Protein AF-A0A1B6BH85-F1 (afdb_monomer_lite)

pLDDT: mean 81.75, std 15.81, range [37.62, 98.0]

Secondary structure (DSSP, 8-state):
-----HHHHHHHHHHHHHHHHHHHHHHHHHGGG----HHHHHHHHHHHHT-SEEEHHHHHHHHTTT--S-HHHHHHHHHT-TTEEEEEETTEEEEEE-TTHHHHHHHSTT-HHHHHHHHHHHHHHHTTTEEEHHHHHHHHHHTT---HHHHHHHHHH-TTEEEEEETTEEEEEE-S-TT-SS-B----HHHHHHHHHHTTT-TTTEEEES-SB-SSTT--B-HHHHHHHHHHHHHHHTS-TT-EEEEEESEESSHHHHHHHHHHHT---EEETTEEE--SHHHHHHHT--HHHHHHHHHHHHHTSSS-HHHHHHHHHSEEEEEETTEEEEEEEEE--SSPPEETTTEEEEEETTEEEEEEEPPP-

Radius of gyration: 24.49 Å; chains: 1; bounding box: 63×52×80 Å

Sequence (365 aa):
MKQLNPTSSRHEFRESRLKEWKSKYTENIINSRRRRNFDDLLLSTYTYYNQETLSTDDIWNYIKVNFDSPKYYLKIYLEKRAYLYHEAIDDTDYWTKKANYLEIIESSRGNKINNINKLAVSYLNDNGGSMVLKDLINVLVNQHKYHEKTCYQTLSNNKQVKKFPKDNVMLISILENKFTNVSLINVSEQEFEEFLMKSKAEESKYDFKQGFLNLSDDRSFNAKSFEKIMKNICAMANHGFGHTGRLFIGICDTENDTLRVEQLDKIDIIRLNGVGVAGLEREAVHLGYDLEKYQNFILSKIENSKLPLKLKNHLKSNVGFIHYKNKYIMMIEVNCTDGPSLYNETELYIRKGPNVDLYLKLTQV

Structure (mmCIF, N/CA/C/O backbone):
data_AF-A0A1B6BH85-F1
#
_entry.id   AF-A0A1B6BH85-F1
#
loop_
_atom_site.group_PDB
_atom_site.id
_atom_site.type_symbol
_atom_site.label_atom_id
_atom_site.label_alt_id
_atom_site.label_comp_id
_atom_site.label_asym_id
_atom_site.label_entity_id
_atom_site.label_seq_id
_atom_site.pdbx_PDB_ins_code
_atom_site.Cartn_x
_atom_site.Cartn_y
_atom_site.Cartn_z
_atom_site.occupancy
_atom_site.B_iso_or_equiv
_atom_site.auth_seq_id
_atom_site.auth_comp_id
_atom_site.auth_asym_id
_atom_site.auth_atom_id
_atom_site.pdbx_PDB_model_num
ATOM 1 N N . MET A 1 1 ? 40.231 -1.533 50.981 1.00 38.09 1 MET A N 1
ATOM 2 C CA . MET A 1 1 ? 39.278 -2.257 50.110 1.00 38.09 1 MET A CA 1
ATOM 3 C C . MET A 1 1 ? 38.329 -1.243 49.486 1.00 38.09 1 MET A C 1
ATOM 5 O O . MET A 1 1 ? 37.529 -0.667 50.209 1.00 38.09 1 MET A O 1
ATOM 9 N N . LYS A 1 2 ? 38.470 -0.937 48.188 1.00 40.44 2 LYS A N 1
ATOM 10 C CA . LYS A 1 2 ? 37.534 -0.051 47.474 1.00 40.44 2 LYS A CA 1
ATOM 11 C C . LYS A 1 2 ? 36.268 -0.850 47.147 1.00 40.44 2 LYS A C 1
ATOM 13 O O . LYS A 1 2 ? 36.365 -1.870 46.472 1.00 40.44 2 LYS A O 1
ATOM 18 N N . GLN A 1 3 ? 35.114 -0.410 47.647 1.00 37.81 3 GLN A N 1
ATOM 19 C CA . GLN A 1 3 ? 33.814 -0.966 47.272 1.00 37.81 3 GLN A CA 1
ATOM 20 C C . GLN A 1 3 ? 33.555 -0.672 45.787 1.00 37.81 3 GLN A C 1
ATOM 22 O O . GLN A 1 3 ? 33.505 0.485 45.373 1.00 37.81 3 GLN A O 1
ATOM 27 N N . LEU A 1 4 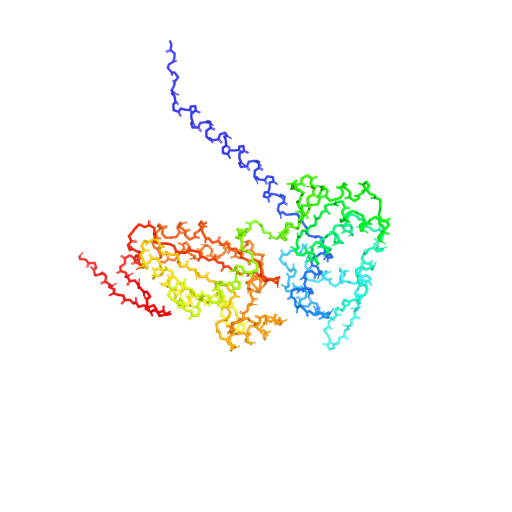? 33.433 -1.726 44.982 1.00 38.62 4 LEU A N 1
ATOM 28 C CA . LEU A 1 4 ? 32.978 -1.643 43.597 1.00 38.62 4 LEU A CA 1
ATOM 29 C C . LEU A 1 4 ? 31.449 -1.522 43.600 1.00 38.62 4 LEU A C 1
ATOM 31 O O . LEU A 1 4 ? 30.752 -2.451 44.002 1.00 38.62 4 LEU A O 1
ATOM 35 N N . ASN A 1 5 ? 30.939 -0.369 43.163 1.00 40.69 5 ASN A N 1
ATOM 36 C CA . ASN A 1 5 ? 29.507 -0.115 43.006 1.00 40.69 5 ASN A CA 1
ATOM 37 C C . ASN A 1 5 ? 28.905 -1.044 41.923 1.00 40.69 5 ASN A C 1
ATOM 39 O O . ASN A 1 5 ? 29.299 -0.935 40.758 1.00 40.69 5 ASN A O 1
ATOM 43 N N . PRO A 1 6 ? 27.912 -1.903 42.241 1.00 46.72 6 PRO A N 1
ATOM 44 C CA . PRO A 1 6 ? 27.319 -2.851 41.284 1.00 46.72 6 PRO A CA 1
ATOM 45 C C . PRO A 1 6 ? 26.454 -2.192 40.195 1.00 46.72 6 PRO A C 1
ATOM 47 O O . PRO A 1 6 ? 26.033 -2.844 39.240 1.00 46.72 6 PRO A O 1
ATOM 50 N N . THR A 1 7 ? 26.140 -0.905 40.346 1.00 46.06 7 THR A N 1
ATOM 51 C CA . THR A 1 7 ? 25.258 -0.143 39.452 1.00 46.06 7 THR A CA 1
ATOM 52 C C . THR A 1 7 ? 25.983 0.417 38.228 1.00 46.06 7 THR A C 1
ATOM 54 O O . THR A 1 7 ? 25.373 0.497 37.162 1.00 46.06 7 THR A O 1
ATOM 57 N N . SER A 1 8 ? 27.283 0.722 38.338 1.00 46.66 8 SER A N 1
ATOM 58 C CA . SER A 1 8 ? 28.083 1.258 37.222 1.00 46.66 8 SER A CA 1
ATOM 59 C C . SER A 1 8 ? 28.280 0.216 36.118 1.00 46.66 8 SER A C 1
ATOM 61 O O . SER A 1 8 ? 28.088 0.512 34.941 1.00 46.66 8 SER A O 1
ATOM 63 N N . SER A 1 9 ? 28.541 -1.043 36.495 1.00 53.97 9 SER A N 1
ATOM 64 C CA . SER A 1 9 ? 28.825 -2.110 35.529 1.00 53.97 9 SER A CA 1
ATOM 65 C C . SER A 1 9 ? 27.601 -2.506 34.702 1.00 53.97 9 SER A C 1
ATOM 67 O O . SER A 1 9 ? 27.733 -2.788 33.518 1.00 53.97 9 SER A O 1
ATOM 69 N N . ARG A 1 10 ? 26.386 -2.477 35.271 1.00 49.62 10 ARG A N 1
ATOM 70 C CA . ARG A 1 10 ? 25.146 -2.754 34.518 1.00 49.62 10 ARG A CA 1
ATOM 71 C C . ARG A 1 10 ? 24.797 -1.650 33.524 1.00 49.62 10 ARG A C 1
ATOM 73 O O . ARG A 1 10 ? 24.254 -1.957 32.461 1.00 49.62 10 ARG A O 1
ATOM 80 N N . HIS A 1 11 ? 25.083 -0.393 33.862 1.00 50.91 11 HIS A N 1
ATOM 81 C CA . HIS A 1 11 ? 24.823 0.738 32.975 1.00 50.91 11 HIS A CA 1
ATOM 82 C C . HIS A 1 11 ? 25.830 0.770 31.818 1.00 50.91 11 HIS A C 1
ATOM 84 O O . HIS A 1 11 ? 25.421 0.877 30.663 1.00 50.91 11 HIS A O 1
ATOM 90 N N . GLU A 1 12 ? 27.116 0.543 32.104 1.00 54.69 12 GLU A N 1
ATOM 91 C CA . GLU A 1 12 ? 28.166 0.397 31.086 1.00 54.69 12 GLU A CA 1
ATOM 92 C C . GLU A 1 12 ? 27.937 -0.824 30.184 1.00 54.69 12 GLU A C 1
ATOM 94 O O . GLU A 1 12 ? 28.130 -0.745 28.972 1.00 54.69 12 GLU A O 1
ATOM 99 N N . PHE A 1 13 ? 27.442 -1.939 30.733 1.00 53.16 13 PHE A N 1
ATOM 100 C CA . PHE A 1 13 ? 27.121 -3.137 29.950 1.00 53.16 13 PHE A CA 1
ATOM 101 C C . PHE A 1 13 ? 25.912 -2.931 29.021 1.00 53.16 13 PHE A C 1
ATOM 103 O O . PHE A 1 13 ? 25.896 -3.438 27.898 1.00 53.16 13 PHE A O 1
ATOM 110 N N . ARG A 1 14 ? 24.902 -2.158 29.452 1.00 49.97 14 ARG A N 1
ATOM 111 C CA . ARG A 1 14 ? 23.753 -1.769 28.612 1.00 49.97 14 ARG A CA 1
ATOM 112 C C . ARG A 1 14 ? 24.145 -0.789 27.510 1.00 49.97 14 ARG A C 1
ATOM 114 O O . ARG A 1 14 ? 23.729 -0.996 26.374 1.00 49.97 14 ARG A O 1
ATOM 121 N N . GLU A 1 15 ? 24.942 0.227 27.830 1.00 57.00 15 GLU A N 1
ATOM 122 C CA . GLU A 1 15 ? 25.487 1.196 26.867 1.00 57.00 15 GLU A CA 1
ATOM 123 C C . GLU A 1 15 ? 26.356 0.500 25.813 1.00 57.00 15 GLU A C 1
ATOM 125 O O . GLU A 1 15 ? 26.161 0.701 24.616 1.00 57.00 15 GLU A O 1
ATOM 130 N N . SER A 1 16 ? 27.242 -0.403 26.247 1.00 63.50 16 SER A N 1
ATOM 131 C CA . SER A 1 16 ? 28.074 -1.245 25.379 1.00 63.50 16 SER A CA 1
ATOM 132 C C . SER A 1 16 ? 27.228 -2.080 24.413 1.00 63.50 16 SER A C 1
ATOM 134 O O . SER A 1 16 ? 27.401 -1.969 23.197 1.00 63.50 16 SER A O 1
ATOM 136 N N . ARG A 1 17 ? 26.226 -2.818 24.922 1.00 57.69 17 ARG A N 1
ATOM 137 C CA . ARG A 1 17 ? 25.298 -3.582 24.074 1.00 57.69 17 ARG A CA 1
ATOM 138 C C . ARG A 1 17 ? 24.513 -2.692 23.126 1.00 57.69 17 ARG A C 1
ATOM 140 O O . ARG A 1 17 ? 24.361 -3.073 21.979 1.00 57.69 17 ARG A O 1
ATOM 147 N N . LEU A 1 18 ? 24.019 -1.531 23.560 1.00 53.94 18 LEU A N 1
ATOM 148 C CA . LEU A 1 18 ? 23.294 -0.584 22.702 1.00 53.94 18 LEU A CA 1
ATOM 149 C C . LEU A 1 18 ? 24.178 -0.020 21.591 1.00 53.94 18 LEU A C 1
ATOM 151 O O . LEU A 1 18 ? 23.691 0.192 20.485 1.00 53.94 18 LEU A O 1
ATOM 155 N N . LYS A 1 19 ? 25.462 0.208 21.864 1.00 66.06 19 LYS A N 1
ATOM 156 C CA . LYS A 1 19 ? 26.439 0.698 20.888 1.00 66.06 19 LYS A CA 1
ATOM 157 C C . LYS A 1 19 ? 26.832 -0.393 19.893 1.00 66.06 19 LYS A C 1
ATOM 159 O O . LYS A 1 19 ? 26.899 -0.124 18.698 1.00 66.06 19 LYS A O 1
ATOM 164 N N . GLU A 1 20 ? 26.997 -1.626 20.364 1.00 61.50 20 GLU A N 1
ATOM 165 C CA . GLU A 1 20 ? 27.223 -2.814 19.537 1.00 61.50 20 GLU A CA 1
ATOM 166 C C . GLU A 1 20 ? 25.992 -3.138 18.672 1.00 61.50 20 GLU A C 1
ATOM 168 O O . GLU A 1 20 ? 26.122 -3.387 17.475 1.00 61.50 20 GLU A O 1
ATOM 173 N N . TRP A 1 21 ? 24.784 -3.024 19.236 1.00 58.88 21 TRP A N 1
ATOM 174 C CA . TRP A 1 21 ? 23.517 -3.155 18.513 1.00 58.88 21 TRP A CA 1
ATOM 175 C C . TRP A 1 21 ? 23.380 -2.041 17.476 1.00 58.88 21 TRP A C 1
ATOM 177 O O . TRP A 1 21 ? 23.194 -2.321 16.298 1.00 58.88 21 TRP A O 1
ATOM 187 N N . LYS A 1 22 ? 23.561 -0.775 17.870 1.00 51.19 22 LYS A N 1
ATOM 188 C CA . LYS A 1 22 ? 23.551 0.349 16.931 1.00 51.19 22 LYS A CA 1
ATOM 189 C C . LYS A 1 22 ? 24.568 0.129 15.825 1.00 51.19 22 LYS A C 1
ATOM 191 O O . LYS A 1 22 ? 24.169 0.249 14.687 1.00 51.19 22 LYS A O 1
ATOM 196 N N . SER A 1 23 ? 25.808 -0.267 16.098 1.00 56.12 23 SER A N 1
ATOM 197 C CA . SER A 1 23 ? 26.817 -0.534 15.060 1.00 56.12 23 SER A CA 1
ATOM 198 C C . SER A 1 23 ? 26.388 -1.663 14.106 1.00 56.12 23 SER A C 1
ATOM 200 O O . SER A 1 23 ? 26.318 -1.462 12.893 1.00 56.12 23 SER A O 1
ATOM 202 N N . LYS A 1 24 ? 25.957 -2.808 14.656 1.00 51.34 24 LYS A N 1
ATOM 203 C CA . LYS A 1 24 ? 25.500 -3.988 13.901 1.00 51.34 24 LYS A CA 1
ATOM 204 C C . LYS A 1 24 ? 24.272 -3.711 13.028 1.00 51.34 24 LYS A C 1
ATOM 206 O O . LYS A 1 24 ? 24.140 -4.277 11.946 1.00 51.34 24 LYS A O 1
ATOM 211 N N . TYR A 1 25 ? 23.372 -2.837 13.477 1.00 49.00 25 TYR A N 1
ATOM 212 C CA . TYR A 1 25 ? 22.202 -2.420 12.701 1.00 49.00 25 TYR A CA 1
ATOM 213 C C . TYR A 1 25 ? 22.448 -1.158 11.871 1.00 49.00 25 TYR A C 1
ATOM 215 O O . TYR A 1 25 ? 21.755 -0.963 10.883 1.00 49.00 25 TYR A O 1
ATOM 223 N N . THR A 1 26 ? 23.462 -0.347 12.177 1.00 42.31 26 THR A N 1
ATOM 224 C CA . THR A 1 26 ? 23.877 0.794 11.348 1.00 42.31 26 THR A CA 1
ATOM 225 C C . THR A 1 26 ? 24.471 0.284 10.043 1.00 42.31 26 THR A C 1
ATOM 227 O O . THR A 1 26 ? 24.162 0.840 9.001 1.00 42.31 26 THR A O 1
ATOM 230 N N . GLU A 1 27 ? 25.201 -0.835 10.038 1.00 38.53 27 GLU A N 1
ATOM 231 C CA . GLU A 1 27 ? 25.589 -1.503 8.787 1.00 38.53 27 GLU A CA 1
ATOM 232 C C . GLU A 1 27 ? 24.384 -2.034 7.990 1.00 38.53 27 GLU A C 1
ATOM 234 O O . GLU A 1 27 ? 24.415 -2.006 6.759 1.00 38.53 27 GLU A O 1
ATOM 239 N N . ASN A 1 28 ? 23.295 -2.452 8.647 1.00 41.22 28 ASN A N 1
ATOM 240 C CA . ASN A 1 28 ? 22.043 -2.832 7.975 1.00 41.22 28 ASN A CA 1
ATOM 241 C C . ASN A 1 28 ? 21.263 -1.609 7.448 1.00 41.22 28 ASN A C 1
ATOM 243 O O . ASN A 1 28 ? 20.717 -1.666 6.349 1.00 41.22 28 ASN A O 1
ATOM 247 N N . ILE A 1 29 ? 21.290 -0.485 8.172 1.00 40.25 29 ILE A N 1
ATOM 248 C CA . ILE A 1 29 ? 20.707 0.813 7.785 1.00 40.25 29 ILE A CA 1
ATOM 249 C C . ILE A 1 29 ? 21.539 1.495 6.682 1.00 40.25 29 ILE A C 1
ATOM 251 O O . ILE A 1 29 ? 20.998 2.177 5.823 1.00 40.25 29 ILE A O 1
ATOM 255 N N . ILE A 1 30 ? 22.857 1.295 6.639 1.00 40.47 30 ILE A N 1
ATOM 256 C CA . ILE A 1 30 ? 23.721 1.791 5.556 1.00 40.47 30 ILE A CA 1
ATOM 257 C C . ILE A 1 30 ? 23.593 0.880 4.321 1.00 40.47 30 ILE A C 1
ATOM 259 O O . ILE A 1 30 ? 23.600 1.368 3.191 1.00 40.47 30 ILE A O 1
ATOM 263 N N . ASN A 1 31 ? 23.369 -0.429 4.503 1.00 40.72 31 ASN A N 1
ATOM 264 C CA . ASN A 1 31 ? 23.078 -1.361 3.406 1.00 40.72 31 ASN A CA 1
ATOM 265 C C . ASN A 1 31 ? 21.659 -1.231 2.816 1.00 40.72 31 ASN A C 1
ATOM 267 O O . ASN A 1 31 ? 21.415 -1.826 1.761 1.00 40.72 31 ASN A O 1
ATOM 271 N N . SER A 1 32 ? 20.742 -0.468 3.427 1.00 37.62 32 SER A N 1
ATOM 272 C CA . SER A 1 32 ? 19.429 -0.159 2.833 1.00 37.62 32 SER A CA 1
ATOM 273 C C . SER A 1 32 ? 19.510 0.901 1.725 1.00 37.62 32 SER A C 1
ATOM 275 O O . SER A 1 32 ? 18.602 1.001 0.908 1.00 37.62 32 SER A O 1
ATOM 277 N N . ARG A 1 33 ? 20.654 1.586 1.568 1.00 40.75 33 ARG A N 1
ATOM 278 C CA . ARG A 1 33 ? 20.999 2.366 0.361 1.00 40.75 33 ARG A CA 1
ATOM 279 C C . ARG A 1 33 ? 21.627 1.510 -0.748 1.00 40.75 33 ARG A C 1
ATOM 281 O O . ARG A 1 33 ? 22.492 1.967 -1.495 1.00 40.75 33 ARG A O 1
ATOM 288 N N . ARG A 1 34 ? 21.236 0.238 -0.877 1.00 43.16 34 ARG A N 1
ATOM 289 C CA . ARG A 1 34 ? 21.629 -0.572 -2.040 1.00 43.16 34 ARG A CA 1
ATOM 290 C C . ARG A 1 34 ? 20.758 -0.191 -3.231 1.00 43.16 34 ARG A C 1
ATOM 292 O O . ARG A 1 34 ? 19.661 -0.713 -3.393 1.00 43.16 34 ARG A O 1
ATOM 299 N N . ARG A 1 35 ? 21.299 0.719 -4.046 1.00 50.16 35 ARG A N 1
ATOM 300 C CA . ARG A 1 35 ? 20.843 1.092 -5.393 1.00 50.16 35 ARG A CA 1
ATOM 301 C C . ARG A 1 35 ? 20.203 -0.099 -6.106 1.00 50.16 35 ARG A C 1
ATOM 303 O O . ARG A 1 35 ? 20.876 -1.112 -6.318 1.00 50.16 35 ARG A O 1
ATOM 310 N N . ARG A 1 36 ? 18.921 0.008 -6.473 1.00 52.38 36 ARG A N 1
ATOM 311 C CA . ARG A 1 36 ? 18.320 -0.976 -7.381 1.00 52.38 36 ARG A CA 1
ATOM 312 C C . ARG A 1 36 ? 19.018 -0.899 -8.726 1.00 52.38 36 ARG A C 1
ATOM 314 O O . ARG A 1 36 ? 19.409 0.178 -9.172 1.00 52.38 36 ARG A O 1
ATOM 321 N N . ASN A 1 37 ? 19.162 -2.050 -9.376 1.00 72.81 37 ASN A N 1
ATOM 322 C CA . ASN A 1 37 ? 19.493 -2.059 -10.789 1.00 72.81 37 ASN A CA 1
ATOM 323 C C . ASN A 1 37 ? 18.398 -1.269 -11.525 1.00 72.81 37 ASN A C 1
ATOM 325 O O . ASN A 1 37 ? 17.212 -1.510 -11.304 1.00 72.81 37 ASN A O 1
ATOM 329 N N . PHE A 1 38 ? 18.800 -0.319 -12.368 1.00 79.12 38 PHE A N 1
ATOM 330 C CA . PHE A 1 38 ? 17.874 0.489 -13.153 1.00 79.12 38 PHE A CA 1
ATOM 331 C C . PHE A 1 38 ? 16.911 -0.372 -13.976 1.00 79.12 38 PHE A C 1
ATOM 333 O O . PHE A 1 38 ? 15.743 -0.025 -14.065 1.00 79.12 38 PHE A O 1
ATOM 340 N N . ASP A 1 39 ? 17.363 -1.508 -14.518 1.00 78.94 39 ASP A N 1
ATOM 341 C CA . ASP A 1 39 ? 16.484 -2.402 -15.276 1.00 78.94 39 ASP A CA 1
ATOM 342 C C . ASP A 1 39 ? 15.407 -3.030 -14.384 1.00 78.94 39 ASP A C 1
ATOM 344 O O . ASP A 1 39 ? 14.273 -3.182 -14.811 1.00 78.94 39 ASP A O 1
ATOM 348 N N . ASP A 1 40 ? 15.728 -3.379 -13.136 1.00 73.62 40 ASP A N 1
ATOM 349 C CA . ASP A 1 40 ? 14.734 -3.926 -12.202 1.00 73.62 40 ASP A CA 1
ATOM 350 C C . ASP A 1 40 ? 13.724 -2.847 -11.800 1.00 73.62 40 ASP A C 1
ATOM 352 O O . ASP A 1 40 ? 12.521 -3.099 -11.728 1.00 73.62 40 ASP A O 1
ATOM 356 N N . LEU A 1 41 ? 14.217 -1.627 -11.569 1.00 76.88 41 LEU A N 1
ATOM 357 C CA . LEU A 1 41 ? 13.390 -0.471 -11.245 1.00 76.88 41 LEU A CA 1
ATOM 358 C C . LEU A 1 41 ? 12.455 -0.113 -12.408 1.00 76.88 41 LEU A C 1
ATOM 360 O O . LEU A 1 41 ? 11.277 0.129 -12.174 1.00 76.88 41 LEU A O 1
ATOM 364 N N . LEU A 1 42 ? 12.963 -0.147 -13.640 1.00 86.75 42 LEU A N 1
ATOM 365 C CA . LEU A 1 42 ? 12.189 0.112 -14.845 1.00 86.75 42 LEU A CA 1
ATOM 366 C C . LEU A 1 42 ? 11.163 -0.992 -15.117 1.00 86.75 42 LEU A C 1
ATOM 368 O O . LEU A 1 42 ? 10.011 -0.699 -15.394 1.00 86.75 42 LEU A O 1
ATOM 372 N N . LEU A 1 43 ? 11.522 -2.270 -14.992 1.00 82.25 43 LEU A N 1
ATOM 373 C CA . LEU A 1 43 ? 10.540 -3.346 -15.157 1.00 82.25 43 LEU A CA 1
ATOM 374 C C . LEU A 1 43 ? 9.418 -3.262 -14.114 1.00 82.25 43 LEU A C 1
ATOM 376 O O . LEU A 1 43 ? 8.259 -3.483 -14.453 1.00 82.25 43 LEU A O 1
ATOM 380 N N . SER A 1 44 ? 9.749 -2.861 -12.884 1.00 78.88 44 SER A N 1
ATOM 381 C CA . SER A 1 44 ? 8.751 -2.638 -11.833 1.00 78.88 44 SER A CA 1
ATOM 382 C C . SER A 1 44 ? 7.763 -1.519 -12.188 1.00 78.88 44 SER A C 1
ATOM 384 O O . SER A 1 44 ? 6.611 -1.596 -11.769 1.00 78.88 44 SER A O 1
ATOM 386 N N . THR A 1 45 ? 8.165 -0.511 -12.978 1.00 85.00 45 THR A N 1
ATOM 387 C CA . THR A 1 45 ? 7.245 0.557 -13.413 1.00 85.00 45 THR A CA 1
ATOM 388 C C . THR A 1 45 ? 6.186 0.004 -14.357 1.00 85.00 45 THR A C 1
ATOM 390 O O . THR A 1 45 ? 5.004 0.248 -14.152 1.00 85.00 45 THR A O 1
ATOM 393 N N . TYR A 1 46 ? 6.589 -0.788 -15.356 1.00 83.62 46 TYR A N 1
ATOM 394 C CA . TYR A 1 46 ? 5.656 -1.413 -16.300 1.00 83.62 46 TYR A CA 1
ATOM 395 C C . TYR A 1 46 ? 4.700 -2.377 -15.596 1.00 83.62 46 TYR A C 1
ATOM 397 O O . TYR A 1 46 ? 3.508 -2.366 -15.880 1.00 83.62 46 TYR A O 1
ATOM 405 N N . THR A 1 47 ? 5.196 -3.168 -14.638 1.00 78.19 47 THR A N 1
ATOM 406 C CA . THR A 1 47 ? 4.336 -4.029 -13.814 1.00 78.19 47 THR A CA 1
ATOM 407 C C . THR A 1 47 ? 3.338 -3.215 -12.991 1.00 78.19 47 THR A C 1
ATOM 409 O O . THR A 1 47 ? 2.177 -3.594 -12.907 1.00 78.19 47 THR A O 1
ATOM 412 N N . TYR A 1 48 ? 3.768 -2.098 -12.397 1.00 81.25 48 TYR A N 1
ATOM 413 C CA . TYR A 1 48 ? 2.897 -1.243 -11.589 1.00 81.25 48 TYR A CA 1
ATOM 414 C C . TYR A 1 48 ? 1.750 -0.631 -12.406 1.00 81.25 48 TYR A C 1
ATOM 416 O O . TYR A 1 48 ? 0.600 -0.689 -11.972 1.00 81.25 48 TYR A O 1
ATOM 424 N N . TYR A 1 49 ? 2.064 -0.076 -13.580 1.00 81.44 49 TYR A N 1
ATOM 425 C CA . TYR A 1 49 ? 1.072 0.529 -14.472 1.00 81.44 49 TYR A CA 1
ATOM 426 C C . TYR A 1 49 ? 0.268 -0.499 -15.275 1.00 81.44 49 TYR A C 1
ATOM 428 O O . TYR A 1 49 ? -0.749 -0.137 -15.853 1.00 81.44 49 TYR A O 1
ATOM 436 N N . ASN A 1 50 ? 0.711 -1.760 -15.316 1.00 80.00 50 ASN A N 1
ATOM 437 C CA . ASN A 1 50 ? 0.127 -2.820 -16.140 1.00 80.00 50 ASN A CA 1
ATOM 438 C C . ASN A 1 50 ? 0.014 -2.434 -17.631 1.00 80.00 50 ASN A C 1
ATOM 440 O O . ASN A 1 50 ? -0.955 -2.751 -18.312 1.00 80.00 50 ASN A O 1
ATOM 444 N N . GLN A 1 51 ? 1.019 -1.723 -18.140 1.00 87.00 51 GLN A N 1
ATOM 445 C CA . GLN A 1 51 ? 1.063 -1.221 -19.514 1.00 87.00 51 GLN A CA 1
ATOM 446 C C . GLN A 1 51 ? 2.373 -1.629 -20.179 1.00 87.00 51 GLN A C 1
ATOM 448 O O . GLN A 1 51 ? 3.390 -1.826 -19.513 1.00 87.00 51 GLN A O 1
ATOM 453 N N . GLU A 1 52 ? 2.362 -1.756 -21.504 1.00 86.38 52 GLU A N 1
ATOM 454 C CA . GLU A 1 52 ? 3.570 -2.035 -22.292 1.00 86.38 52 GLU A CA 1
ATOM 455 C C . GLU A 1 52 ? 4.287 -0.759 -22.737 1.00 86.38 52 GLU A C 1
ATOM 457 O O . GLU A 1 52 ? 5.501 -0.782 -22.944 1.00 86.38 52 GLU A O 1
ATOM 462 N N . THR A 1 53 ? 3.549 0.349 -22.829 1.00 94.12 53 THR A N 1
ATOM 463 C CA . THR A 1 53 ? 4.029 1.666 -23.247 1.00 94.12 53 THR A CA 1
ATOM 464 C C . THR A 1 53 ? 3.806 2.668 -22.128 1.00 94.12 53 THR A C 1
ATOM 466 O O . THR A 1 53 ? 2.694 2.786 -21.625 1.00 94.12 53 THR A O 1
ATOM 469 N N . LEU A 1 54 ? 4.853 3.400 -21.752 1.00 95.44 54 LEU A N 1
ATOM 470 C CA . LEU A 1 54 ? 4.794 4.439 -20.724 1.00 95.44 54 LEU A CA 1
ATOM 471 C C . LEU A 1 54 ? 5.446 5.724 -21.221 1.00 95.44 54 LEU A C 1
ATOM 473 O O . LEU A 1 54 ? 6.453 5.678 -21.932 1.00 95.44 54 LEU A O 1
ATOM 477 N N . SER A 1 55 ? 4.921 6.877 -20.805 1.00 95.81 55 SER A N 1
ATOM 478 C CA . SER A 1 55 ? 5.624 8.140 -21.027 1.00 95.81 55 SER A CA 1
ATOM 479 C C . SER A 1 55 ? 6.841 8.258 -20.103 1.00 95.81 55 SER A C 1
ATOM 481 O O . SER A 1 55 ? 6.931 7.621 -19.046 1.00 95.81 55 SER A O 1
ATOM 483 N N . THR A 1 56 ? 7.780 9.130 -20.466 1.00 94.75 56 THR A N 1
ATOM 484 C CA . THR A 1 56 ? 8.919 9.483 -19.600 1.00 94.75 56 THR A CA 1
ATOM 485 C C . THR A 1 56 ? 8.457 9.995 -18.232 1.00 94.75 56 THR A C 1
ATOM 487 O O . THR A 1 56 ? 9.116 9.740 -17.221 1.00 94.75 56 THR A O 1
ATOM 490 N N . ASP A 1 57 ? 7.311 10.674 -18.184 1.00 92.94 57 ASP A N 1
ATOM 491 C CA . ASP A 1 57 ? 6.728 11.197 -16.952 1.00 92.94 57 ASP A CA 1
ATOM 492 C C . ASP A 1 57 ? 6.127 10.099 -16.080 1.00 92.94 57 ASP A C 1
ATOM 494 O O . ASP A 1 57 ? 6.357 10.110 -14.870 1.00 92.94 57 ASP A O 1
ATOM 498 N N . ASP A 1 58 ? 5.439 9.117 -16.667 1.00 93.50 58 ASP A N 1
ATOM 499 C CA . ASP A 1 58 ? 4.916 7.964 -15.924 1.00 93.50 58 ASP A CA 1
ATOM 500 C C . ASP A 1 58 ? 6.074 7.160 -15.301 1.00 93.50 58 ASP A C 1
ATOM 502 O O . ASP A 1 58 ? 6.073 6.876 -14.100 1.00 93.50 58 ASP A O 1
ATOM 506 N N . ILE A 1 59 ? 7.137 6.894 -16.075 1.00 94.38 59 ILE A N 1
ATOM 507 C CA . ILE A 1 59 ? 8.352 6.236 -15.564 1.00 94.38 59 ILE A CA 1
ATOM 508 C C . ILE A 1 59 ? 8.969 7.070 -14.436 1.00 94.38 59 ILE A C 1
ATOM 510 O O . ILE A 1 59 ? 9.243 6.541 -13.356 1.00 94.38 59 ILE A O 1
ATOM 514 N N . TRP A 1 60 ? 9.173 8.374 -14.655 1.00 93.88 60 TRP A N 1
ATOM 515 C CA . TRP A 1 60 ? 9.760 9.267 -13.656 1.00 93.88 60 TRP A CA 1
ATOM 516 C C . TRP A 1 60 ? 8.966 9.275 -12.349 1.00 93.88 60 TRP A C 1
ATOM 518 O O . TRP A 1 60 ? 9.554 9.162 -11.271 1.00 93.88 60 TRP A O 1
ATOM 528 N N . ASN A 1 61 ? 7.640 9.380 -12.439 1.00 90.38 61 ASN A N 1
ATOM 529 C CA . ASN A 1 61 ? 6.753 9.454 -11.285 1.00 90.38 61 ASN A CA 1
ATOM 530 C C . ASN A 1 61 ? 6.923 8.256 -10.353 1.00 90.38 61 ASN A C 1
ATOM 532 O O . ASN A 1 61 ? 6.965 8.449 -9.137 1.00 90.38 61 ASN A O 1
ATOM 536 N N . TYR A 1 62 ? 7.117 7.061 -10.911 1.00 87.69 62 TYR A N 1
ATOM 537 C CA . TYR A 1 62 ? 7.382 5.853 -10.138 1.00 87.69 62 TYR A CA 1
ATOM 538 C C . TYR A 1 62 ? 8.830 5.775 -9.623 1.00 87.69 62 TYR A C 1
ATOM 540 O O . TYR A 1 62 ? 9.068 5.485 -8.447 1.00 87.69 62 TYR A O 1
ATOM 548 N N . ILE A 1 63 ? 9.832 6.033 -10.473 1.00 87.00 63 ILE A N 1
ATOM 549 C CA . ILE A 1 63 ? 11.232 5.754 -10.113 1.00 87.00 63 ILE A CA 1
ATOM 550 C C . ILE A 1 63 ? 11.891 6.831 -9.250 1.00 87.00 63 ILE A C 1
ATOM 552 O O . ILE A 1 63 ? 12.887 6.518 -8.600 1.00 87.00 63 ILE A O 1
ATOM 556 N N . LYS A 1 64 ? 11.382 8.075 -9.233 1.00 86.50 64 LYS A N 1
ATOM 557 C CA . LYS A 1 64 ? 12.038 9.266 -8.639 1.00 86.50 64 LYS A CA 1
ATOM 558 C C . LYS A 1 64 ? 12.556 9.077 -7.209 1.00 86.50 64 LYS A C 1
ATOM 560 O O . LYS A 1 64 ? 13.505 9.734 -6.801 1.00 86.50 64 LYS A O 1
ATOM 565 N N . VAL A 1 65 ? 11.946 8.173 -6.446 1.00 78.62 65 VAL A N 1
ATOM 566 C CA . VAL A 1 65 ? 12.315 7.872 -5.053 1.00 78.62 65 VAL A CA 1
ATOM 567 C C . VAL A 1 65 ? 13.539 6.961 -4.947 1.00 78.62 65 VAL A C 1
ATOM 569 O O . VAL A 1 65 ? 14.276 7.013 -3.966 1.00 78.62 65 VAL A O 1
ATOM 572 N N . ASN A 1 66 ? 13.732 6.107 -5.952 1.00 75.75 66 ASN A N 1
ATOM 573 C CA . ASN A 1 66 ? 14.735 5.043 -5.997 1.00 75.75 66 ASN A CA 1
ATOM 574 C C . ASN A 1 66 ? 15.751 5.240 -7.136 1.00 75.75 66 ASN A C 1
ATOM 576 O O . ASN A 1 66 ? 16.539 4.336 -7.421 1.00 75.75 66 ASN A O 1
ATOM 580 N N . PHE A 1 67 ? 15.715 6.395 -7.804 1.00 81.06 67 PHE A N 1
ATOM 581 C CA . PHE A 1 67 ? 16.598 6.750 -8.903 1.00 81.06 67 PHE A CA 1
ATOM 582 C C . PHE A 1 67 ? 17.529 7.892 -8.484 1.00 81.06 67 PHE A C 1
ATOM 584 O O . PHE A 1 67 ? 17.106 9.027 -8.290 1.00 81.06 67 PHE A O 1
ATOM 591 N N . ASP A 1 68 ? 18.820 7.580 -8.369 1.00 73.62 68 ASP A N 1
ATOM 592 C CA . ASP A 1 68 ? 19.870 8.470 -7.845 1.00 73.62 68 ASP A CA 1
ATOM 593 C C . ASP A 1 68 ? 20.311 9.564 -8.843 1.00 73.62 68 ASP A C 1
ATOM 595 O O . ASP A 1 68 ? 21.439 10.057 -8.784 1.00 73.62 68 ASP A O 1
ATOM 599 N N . SER A 1 69 ? 19.485 9.918 -9.827 1.00 81.31 69 SER A N 1
ATOM 600 C CA . SER A 1 69 ? 19.845 10.908 -10.844 1.00 81.31 69 SER A CA 1
ATOM 601 C C . SER A 1 69 ? 18.691 11.866 -11.145 1.00 81.31 69 SER A C 1
ATOM 603 O O . SER A 1 69 ? 17.528 11.471 -11.086 1.00 81.31 69 SER A O 1
ATOM 605 N N . PRO A 1 70 ? 18.986 13.137 -11.470 1.00 84.94 70 PRO A N 1
ATOM 606 C CA . PRO A 1 70 ? 17.972 14.094 -11.903 1.00 84.94 70 PRO A CA 1
ATOM 607 C C . PRO A 1 70 ? 17.124 13.595 -13.081 1.00 84.94 70 PRO A C 1
ATOM 609 O O . PRO A 1 70 ? 17.623 12.864 -13.938 1.00 84.94 70 PRO A O 1
ATOM 612 N N . LYS A 1 71 ? 15.875 14.078 -13.179 1.00 88.00 71 LYS A N 1
ATOM 613 C CA . LYS A 1 71 ? 14.912 13.708 -14.237 1.00 88.00 71 LYS A CA 1
ATOM 614 C C . LYS A 1 71 ? 15.497 13.790 -15.643 1.00 88.00 71 LYS A C 1
ATOM 616 O O . LYS A 1 71 ? 15.281 12.888 -16.442 1.00 88.00 71 LYS A O 1
ATOM 621 N N . TYR A 1 72 ? 16.286 14.821 -15.935 1.00 86.56 72 TYR A N 1
ATOM 622 C CA . TYR A 1 72 ? 16.857 15.013 -17.270 1.00 86.56 72 TYR A CA 1
ATOM 623 C C . TYR A 1 72 ? 17.846 13.907 -17.689 1.00 86.56 72 TYR A C 1
ATOM 625 O O . TYR A 1 72 ? 18.050 13.701 -18.880 1.00 86.56 72 TYR A O 1
ATOM 633 N N . TYR A 1 73 ? 18.426 13.147 -16.749 1.00 87.19 73 TYR A N 1
ATOM 634 C CA . TYR A 1 73 ? 19.240 11.976 -17.090 1.00 87.19 73 TYR A CA 1
ATOM 635 C C . TYR A 1 73 ? 18.402 10.749 -17.446 1.00 87.19 73 TYR A C 1
ATOM 637 O O . TYR A 1 73 ? 18.933 9.841 -18.080 1.00 87.19 73 TYR A O 1
ATOM 645 N N . LEU A 1 74 ? 17.121 10.690 -17.066 1.00 91.75 74 LEU A N 1
ATOM 646 C CA . LEU A 1 74 ? 16.287 9.505 -17.275 1.00 91.75 74 LEU A CA 1
ATOM 647 C C . LEU A 1 74 ? 16.278 9.074 -18.745 1.00 91.75 74 LEU A C 1
ATOM 649 O O . LEU A 1 74 ? 16.504 7.901 -19.028 1.00 91.75 74 LEU A O 1
ATOM 653 N N . LYS A 1 75 ? 16.125 10.024 -19.671 1.00 91.00 75 LYS A N 1
ATOM 654 C CA . LYS A 1 75 ? 16.137 9.755 -21.114 1.00 91.00 75 LYS A CA 1
ATOM 655 C C . LYS A 1 75 ? 17.421 9.049 -21.564 1.00 91.00 75 LYS A C 1
ATOM 657 O O . LYS A 1 75 ? 17.349 7.979 -22.153 1.00 91.00 75 LYS A O 1
ATOM 662 N N . ILE A 1 76 ? 18.590 9.545 -21.147 1.00 89.69 76 ILE A N 1
ATOM 663 C CA . ILE A 1 76 ? 19.900 8.924 -21.436 1.00 89.69 76 ILE A CA 1
ATOM 664 C C . ILE A 1 76 ? 19.973 7.494 -20.892 1.00 89.69 76 ILE A C 1
ATOM 666 O O . ILE A 1 76 ? 20.634 6.624 -21.466 1.00 89.69 76 ILE A O 1
ATOM 670 N N . TYR A 1 77 ? 19.344 7.235 -19.743 1.00 90.31 77 TYR A N 1
ATOM 671 C CA . TYR A 1 77 ? 19.252 5.875 -19.245 1.00 90.31 77 TYR A CA 1
ATOM 672 C C . TYR A 1 77 ? 18.347 5.055 -20.167 1.00 90.31 77 TYR A C 1
ATOM 674 O O . TYR A 1 77 ? 18.816 4.052 -20.686 1.00 90.31 77 TYR A O 1
ATOM 682 N N . LEU A 1 78 ? 17.120 5.475 -20.444 1.00 93.31 78 LEU A N 1
ATOM 683 C CA . LEU A 1 78 ? 16.181 4.717 -21.275 1.00 93.31 78 LEU A CA 1
ATOM 684 C C . LEU A 1 78 ? 16.735 4.404 -22.681 1.00 93.31 78 LEU A C 1
ATOM 686 O O . LEU A 1 78 ? 16.711 3.244 -23.088 1.00 93.31 78 LEU A O 1
ATOM 690 N N . GLU A 1 79 ? 17.379 5.362 -23.353 1.00 91.81 79 GLU A N 1
ATOM 691 C CA . GLU A 1 79 ? 17.967 5.195 -24.699 1.00 91.81 79 GLU A CA 1
ATOM 692 C C . GLU A 1 79 ? 19.023 4.082 -24.786 1.00 91.81 79 GLU A C 1
ATOM 694 O O . GLU A 1 79 ? 19.198 3.446 -25.824 1.00 91.81 79 GLU A O 1
ATOM 699 N N . LYS A 1 80 ? 19.729 3.791 -23.688 1.00 88.75 80 LYS A N 1
ATOM 700 C CA . LYS A 1 80 ? 20.759 2.736 -23.661 1.00 88.75 80 LYS A CA 1
ATOM 701 C C . LYS A 1 80 ? 20.175 1.319 -23.603 1.00 88.75 80 LYS A C 1
ATOM 703 O O . LYS A 1 80 ? 20.943 0.355 -23.589 1.00 88.75 80 LYS A O 1
ATOM 708 N N . ARG A 1 81 ? 18.854 1.152 -23.467 1.00 87.50 81 ARG A N 1
ATOM 709 C CA . ARG A 1 81 ? 18.220 -0.154 -23.226 1.00 87.50 81 ARG A CA 1
ATOM 710 C C . ARG A 1 81 ? 17.670 -0.695 -24.533 1.00 87.50 81 ARG A C 1
ATOM 712 O O . ARG A 1 81 ? 16.600 -0.314 -24.985 1.00 87.50 81 ARG A O 1
ATOM 719 N N . ALA A 1 82 ? 18.384 -1.669 -25.092 1.00 85.25 82 ALA A N 1
ATOM 720 C CA . ALA A 1 82 ? 18.024 -2.311 -26.357 1.00 85.25 82 ALA A CA 1
ATOM 721 C C . ALA A 1 82 ? 16.636 -2.986 -26.352 1.00 85.25 82 ALA A C 1
ATOM 723 O O . ALA A 1 82 ? 16.099 -3.282 -27.420 1.00 85.25 82 ALA A O 1
ATOM 724 N N . TYR A 1 83 ? 16.060 -3.239 -25.174 1.00 84.69 83 TYR A N 1
ATOM 725 C CA . TYR A 1 83 ? 14.739 -3.844 -25.007 1.00 84.69 83 TYR A CA 1
ATOM 726 C C . TYR A 1 83 ? 13.572 -2.845 -25.032 1.00 84.69 83 TYR A C 1
ATOM 728 O O . TYR A 1 83 ? 12.423 -3.259 -24.883 1.00 84.69 83 TYR A O 1
ATOM 736 N N . LEU A 1 84 ? 13.849 -1.554 -25.227 1.00 93.00 84 LEU A N 1
ATOM 737 C CA . LEU A 1 84 ? 12.836 -0.515 -25.387 1.00 93.00 84 LEU A CA 1
ATOM 738 C C . LEU A 1 84 ? 12.751 -0.061 -26.846 1.00 93.00 84 LEU A C 1
ATOM 740 O O . LEU A 1 84 ? 13.749 -0.037 -27.570 1.00 93.00 84 LEU A O 1
ATOM 744 N N . TYR A 1 85 ? 11.542 0.283 -27.267 1.00 93.00 85 TYR A N 1
ATOM 745 C CA . TYR A 1 85 ? 11.267 1.131 -28.419 1.00 93.00 85 TYR A CA 1
ATOM 746 C C . TYR A 1 85 ? 10.962 2.540 -27.911 1.00 93.00 85 TYR A C 1
ATOM 748 O O . TYR A 1 85 ? 10.319 2.688 -26.873 1.00 93.00 85 TYR A O 1
ATOM 756 N N . HIS A 1 86 ? 11.458 3.550 -28.616 1.00 95.81 86 HIS A N 1
ATOM 757 C CA . HIS A 1 86 ? 11.261 4.956 -28.286 1.00 95.81 86 HIS A CA 1
ATOM 758 C C . HIS A 1 86 ? 10.466 5.619 -29.401 1.00 95.81 86 HIS A C 1
ATOM 760 O O . HIS A 1 86 ? 10.784 5.434 -30.575 1.00 95.81 86 HIS A O 1
ATOM 766 N N . GLU A 1 87 ? 9.455 6.387 -29.016 1.00 95.50 87 GLU A N 1
ATOM 767 C CA . GLU A 1 87 ? 8.625 7.163 -29.927 1.00 95.50 87 GLU A CA 1
ATOM 768 C C . GLU A 1 87 ? 8.327 8.524 -29.308 1.00 95.50 87 GLU A C 1
ATOM 770 O O . GLU A 1 87 ? 8.002 8.612 -28.126 1.00 95.50 87 GLU A O 1
ATOM 775 N N . ALA A 1 88 ? 8.442 9.590 -30.094 1.00 93.62 88 ALA A N 1
ATOM 776 C CA . ALA A 1 88 ? 8.042 10.926 -29.677 1.00 93.62 88 ALA A CA 1
ATOM 777 C C . ALA A 1 88 ? 6.727 11.285 -30.378 1.00 93.62 88 ALA A C 1
ATOM 779 O O . ALA A 1 88 ? 6.686 11.342 -31.607 1.00 93.62 88 ALA A O 1
ATOM 780 N N . ILE A 1 89 ? 5.670 11.515 -29.598 1.00 92.94 89 ILE A N 1
ATOM 781 C CA . ILE A 1 89 ? 4.335 11.892 -30.082 1.00 92.94 89 ILE A CA 1
ATOM 782 C C . ILE A 1 89 ? 3.939 13.172 -29.353 1.00 92.94 89 ILE A C 1
ATOM 784 O O . ILE A 1 89 ? 3.962 13.191 -28.125 1.00 92.94 89 ILE A O 1
ATOM 788 N N . ASP A 1 90 ? 3.604 14.231 -30.095 1.00 89.19 90 ASP A N 1
ATOM 789 C CA . ASP A 1 90 ? 3.149 15.519 -29.548 1.00 89.19 90 ASP A CA 1
ATOM 790 C C . ASP A 1 90 ? 4.026 16.027 -28.381 1.00 89.19 90 ASP A C 1
ATOM 792 O O . ASP A 1 90 ? 3.553 16.264 -27.269 1.00 89.19 90 ASP A O 1
ATOM 796 N N . ASP A 1 91 ? 5.341 16.118 -28.616 1.00 87.81 91 ASP A N 1
ATOM 797 C CA . ASP A 1 91 ? 6.367 16.527 -27.638 1.00 87.81 91 ASP A CA 1
ATOM 798 C C . ASP A 1 91 ? 6.484 15.643 -26.376 1.00 87.81 91 ASP A C 1
ATOM 800 O O . ASP A 1 91 ? 7.195 15.985 -25.426 1.00 87.81 91 ASP A O 1
ATOM 804 N N . THR A 1 92 ? 5.852 14.467 -26.369 1.00 91.69 92 THR A N 1
ATOM 805 C CA . THR A 1 92 ? 5.945 13.479 -25.290 1.00 91.69 92 THR A CA 1
ATOM 806 C C . THR A 1 92 ? 6.747 12.258 -25.737 1.00 91.69 92 THR A C 1
ATOM 808 O O . THR A 1 92 ? 6.433 11.607 -26.731 1.00 91.69 92 THR A O 1
ATOM 811 N N . ASP A 1 93 ? 7.796 11.924 -24.980 1.00 94.94 93 ASP A N 1
ATOM 812 C CA . ASP A 1 93 ? 8.612 10.726 -25.197 1.00 94.94 93 ASP A CA 1
ATOM 813 C C . ASP A 1 93 ? 7.950 9.491 -24.557 1.00 94.94 93 ASP A C 1
ATOM 815 O O . ASP A 1 93 ? 7.844 9.409 -23.324 1.00 94.94 93 ASP A O 1
ATOM 819 N N . TYR A 1 94 ? 7.587 8.517 -25.389 1.00 96.25 94 TYR A N 1
ATOM 820 C CA . TYR A 1 94 ? 7.037 7.215 -25.021 1.00 96.25 94 TYR A CA 1
ATOM 821 C C . TYR A 1 94 ? 8.066 6.096 -25.169 1.00 96.25 94 TYR A C 1
ATOM 823 O O . TYR A 1 94 ? 8.896 6.082 -26.082 1.00 96.25 94 TYR A O 1
ATOM 831 N N . TRP A 1 95 ? 7.985 5.133 -24.255 1.00 97.25 95 TRP A N 1
ATOM 832 C CA . TRP A 1 95 ? 8.876 3.986 -24.168 1.00 97.25 95 TRP A CA 1
ATOM 833 C C . TRP A 1 95 ? 8.047 2.710 -24.130 1.00 97.25 95 TRP A C 1
ATOM 835 O O . TRP A 1 95 ? 7.307 2.477 -23.175 1.00 97.25 95 TRP A O 1
ATOM 845 N N . THR A 1 96 ? 8.176 1.889 -25.169 1.00 94.75 96 THR A N 1
ATOM 846 C CA . THR A 1 96 ? 7.456 0.619 -25.300 1.00 94.75 96 THR A CA 1
ATOM 847 C C . THR A 1 96 ? 8.395 -0.545 -25.031 1.00 94.75 96 THR A C 1
ATOM 849 O O . THR A 1 96 ? 9.449 -0.680 -25.660 1.00 94.75 96 THR A O 1
ATOM 852 N N . LYS A 1 97 ? 8.019 -1.418 -24.099 1.00 88.88 97 LYS A N 1
ATOM 853 C CA . LYS A 1 97 ? 8.740 -2.655 -23.806 1.00 88.88 97 LYS A CA 1
ATOM 854 C C . LYS A 1 97 ? 8.552 -3.638 -24.966 1.00 88.88 97 LYS A C 1
ATOM 856 O O . LYS A 1 97 ? 7.431 -4.007 -25.291 1.00 88.88 97 LYS A O 1
ATOM 861 N N . LYS A 1 98 ? 9.646 -4.089 -25.588 1.00 82.81 98 LYS A N 1
ATOM 862 C CA . LYS A 1 98 ? 9.582 -5.096 -26.664 1.00 82.81 98 LYS A CA 1
ATOM 863 C C . LYS A 1 98 ? 9.036 -6.420 -26.127 1.00 82.81 98 LYS A C 1
ATOM 865 O O . LYS A 1 98 ? 9.382 -6.800 -25.014 1.00 82.81 98 LYS A O 1
ATOM 870 N N . ALA A 1 99 ? 8.281 -7.173 -26.926 1.00 73.12 99 ALA A N 1
ATOM 871 C CA . ALA A 1 99 ? 7.732 -8.469 -26.506 1.00 73.12 99 ALA A CA 1
ATOM 872 C C . ALA A 1 99 ? 8.816 -9.449 -26.004 1.00 73.12 99 ALA A C 1
ATOM 874 O O . ALA A 1 99 ? 8.642 -10.109 -24.985 1.00 73.12 99 ALA A O 1
ATOM 875 N N . ASN A 1 100 ? 9.986 -9.469 -26.650 1.00 66.88 100 ASN A N 1
ATOM 876 C CA . ASN A 1 100 ? 11.138 -10.291 -26.269 1.00 66.88 100 ASN A CA 1
ATOM 877 C C . ASN A 1 100 ? 12.120 -9.580 -25.312 1.00 66.88 100 ASN A C 1
ATOM 879 O O . ASN A 1 100 ? 13.310 -9.897 -25.284 1.00 66.88 100 ASN A O 1
ATOM 883 N N . TYR A 1 101 ? 11.665 -8.591 -24.532 1.00 72.50 101 TYR A N 1
ATOM 884 C CA . TYR A 1 101 ? 12.541 -7.813 -23.647 1.00 72.50 101 TYR A CA 1
ATOM 885 C C . TYR A 1 101 ? 13.351 -8.680 -22.675 1.00 72.50 101 TYR A C 1
ATOM 887 O O . TYR A 1 101 ? 14.500 -8.347 -22.390 1.00 72.50 101 TYR A O 1
ATOM 895 N N . LEU A 1 102 ? 12.774 -9.784 -22.182 1.00 61.94 102 LEU A N 1
ATOM 896 C CA . LEU A 1 102 ? 13.455 -10.723 -21.287 1.00 61.94 102 LEU A CA 1
ATOM 897 C C . LEU A 1 102 ? 14.674 -11.343 -21.974 1.00 61.94 102 LEU A C 1
ATOM 899 O O . LEU A 1 102 ? 15.774 -11.248 -21.440 1.00 61.94 102 LEU A O 1
ATOM 903 N N . GLU A 1 103 ? 14.516 -11.838 -23.202 1.00 59.72 103 GLU A N 1
ATOM 904 C CA . GLU A 1 103 ? 15.604 -12.410 -24.004 1.00 59.72 103 GLU A CA 1
ATOM 905 C C . GLU A 1 103 ? 16.698 -11.374 -24.314 1.00 59.72 103 GLU A C 1
ATOM 907 O O . GLU A 1 103 ? 17.896 -11.668 -24.286 1.00 59.72 103 GLU A O 1
ATOM 912 N N . ILE A 1 104 ? 16.311 -10.123 -24.586 1.00 66.56 104 ILE A N 1
ATOM 913 C CA . ILE A 1 104 ? 17.255 -9.024 -24.845 1.00 66.56 104 ILE A CA 1
ATOM 914 C C . ILE A 1 104 ? 18.063 -8.683 -23.583 1.00 66.56 104 ILE A C 1
ATOM 916 O O . ILE A 1 104 ? 19.280 -8.489 -23.645 1.00 66.56 104 ILE A O 1
ATOM 920 N N . ILE A 1 105 ? 17.407 -8.628 -22.421 1.00 66.75 105 ILE A N 1
ATOM 921 C CA . ILE A 1 105 ? 18.080 -8.447 -21.129 1.00 66.75 105 ILE A CA 1
ATOM 922 C C . ILE A 1 105 ? 19.018 -9.634 -20.860 1.00 66.75 105 ILE A C 1
ATOM 924 O O . ILE A 1 105 ? 20.171 -9.435 -20.462 1.00 66.75 105 ILE A O 1
ATOM 928 N N . GLU A 1 106 ? 18.561 -10.854 -21.143 1.00 58.41 106 GLU A N 1
ATOM 929 C CA . GLU A 1 106 ? 19.302 -12.100 -20.947 1.00 58.41 106 GLU A CA 1
ATOM 930 C C . GLU A 1 106 ? 20.564 -12.211 -21.803 1.00 58.41 106 GLU A C 1
ATOM 932 O O . GLU A 1 106 ? 21.608 -12.652 -21.312 1.00 58.41 106 GLU A O 1
ATOM 937 N N . SER A 1 107 ? 20.482 -11.759 -23.054 1.00 57.25 107 SER A N 1
ATOM 938 C CA . SER A 1 107 ? 21.568 -11.787 -24.038 1.00 57.25 107 SER A CA 1
ATOM 939 C C . SER A 1 107 ? 22.548 -10.614 -23.926 1.00 57.25 107 SER A C 1
ATOM 941 O O . SER A 1 107 ? 23.656 -10.676 -24.471 1.00 57.25 107 SER A O 1
ATOM 943 N N . SER A 1 108 ? 22.206 -9.559 -23.178 1.00 60.84 108 SER A N 1
ATOM 944 C CA . SER A 1 108 ? 23.128 -8.453 -22.915 1.00 60.84 10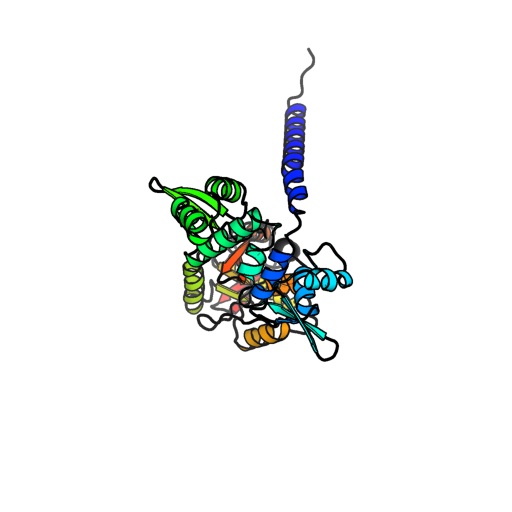8 SER A CA 1
ATOM 945 C C . SER A 1 108 ? 24.335 -8.934 -22.078 1.00 60.84 108 SER A C 1
ATOM 947 O O . SER A 1 108 ? 24.200 -9.435 -20.960 1.00 60.84 108 SER A O 1
ATOM 949 N N . ARG A 1 109 ? 25.558 -8.806 -22.628 1.00 48.62 109 ARG A N 1
ATOM 950 C CA . ARG A 1 109 ? 26.829 -9.411 -22.139 1.00 48.62 109 ARG A CA 1
ATOM 951 C C . ARG A 1 109 ? 27.302 -8.987 -20.730 1.00 48.62 109 ARG A C 1
ATOM 953 O O . ARG A 1 109 ? 28.418 -9.316 -20.339 1.00 48.62 109 ARG A O 1
ATOM 960 N N . GLY A 1 110 ? 26.486 -8.285 -19.949 1.00 52.41 110 GLY A N 1
ATOM 961 C CA . GLY A 1 110 ? 26.884 -7.675 -18.679 1.00 52.41 110 GLY A CA 1
ATOM 962 C C . GLY A 1 110 ? 26.275 -8.264 -17.408 1.00 52.41 110 GLY A C 1
ATOM 963 O O . GLY A 1 110 ? 26.677 -7.831 -16.333 1.00 52.41 110 GLY A O 1
ATOM 964 N N . ASN A 1 111 ? 25.310 -9.195 -17.468 1.00 62.50 111 ASN A N 1
ATOM 965 C CA . ASN A 1 111 ? 24.508 -9.472 -16.267 1.00 62.50 111 ASN A CA 1
ATOM 966 C C . ASN A 1 111 ? 24.050 -10.919 -16.049 1.00 62.50 111 ASN A C 1
ATOM 968 O O . ASN A 1 111 ? 22.965 -11.153 -15.530 1.00 62.50 111 ASN A O 1
ATOM 972 N N . LYS A 1 112 ? 24.910 -11.906 -16.333 1.00 65.31 112 LYS A N 1
ATOM 973 C CA . LYS A 1 112 ? 24.633 -13.342 -16.096 1.00 65.31 112 LYS A CA 1
ATOM 974 C C . LYS A 1 112 ? 24.013 -13.634 -14.717 1.00 65.31 112 LYS A C 1
ATOM 976 O O . LYS A 1 112 ? 23.073 -14.410 -14.624 1.00 65.31 112 LYS A O 1
ATOM 981 N N . ILE A 1 113 ? 24.503 -12.984 -13.659 1.00 68.81 113 ILE A N 1
ATOM 982 C CA . ILE A 1 113 ? 23.971 -13.122 -12.291 1.00 68.81 113 ILE A CA 1
ATOM 983 C C . ILE A 1 113 ? 22.550 -12.548 -12.183 1.00 68.81 113 ILE A C 1
ATOM 985 O O . ILE A 1 113 ? 21.667 -13.192 -11.623 1.00 68.81 113 ILE A O 1
ATOM 989 N N . ASN A 1 114 ? 22.306 -11.353 -12.726 1.00 68.81 114 ASN A N 1
ATOM 990 C CA . ASN A 1 114 ? 20.978 -10.737 -12.690 1.00 68.81 114 ASN A CA 1
ATOM 991 C C . ASN A 1 114 ? 19.973 -11.486 -13.567 1.00 68.81 114 ASN A C 1
ATOM 993 O O . ASN A 1 114 ? 18.819 -11.596 -13.178 1.00 68.81 114 ASN A O 1
ATOM 997 N N . ASN A 1 115 ? 20.416 -12.063 -14.679 1.00 71.19 115 ASN A N 1
ATOM 998 C CA . ASN A 1 115 ? 19.570 -12.840 -15.581 1.00 71.19 115 ASN A CA 1
ATOM 999 C C . ASN A 1 115 ? 19.150 -14.163 -14.928 1.00 71.19 115 ASN A C 1
ATOM 1001 O O . ASN A 1 115 ? 17.962 -14.461 -14.862 1.00 71.19 115 ASN A O 1
ATOM 1005 N N . ILE A 1 116 ? 20.094 -14.873 -14.293 1.00 78.62 116 ILE A N 1
ATOM 1006 C CA . ILE A 1 116 ? 19.781 -16.040 -13.454 1.00 78.62 116 ILE A CA 1
ATOM 1007 C C . ILE A 1 116 ? 18.807 -15.658 -12.328 1.00 78.62 116 ILE A C 1
ATOM 1009 O O . ILE A 1 116 ? 17.862 -16.396 -12.067 1.00 78.62 116 ILE A O 1
ATOM 1013 N N . ASN A 1 117 ? 19.007 -14.512 -11.664 1.00 78.94 117 ASN A N 1
ATOM 1014 C CA . ASN A 1 117 ? 18.112 -14.057 -10.596 1.00 78.94 117 ASN A CA 1
ATOM 1015 C C . ASN A 1 117 ? 16.700 -13.735 -11.102 1.00 78.94 117 ASN A C 1
ATOM 1017 O O . ASN A 1 117 ? 15.739 -14.106 -10.435 1.00 78.94 117 ASN A O 1
ATOM 1021 N N . LYS A 1 118 ? 16.572 -13.058 -12.248 1.00 73.88 118 LYS A N 1
ATOM 1022 C CA . LYS A 1 118 ? 15.282 -12.706 -12.859 1.00 73.88 118 LYS A CA 1
ATOM 1023 C C . LYS A 1 118 ? 14.506 -13.946 -13.270 1.00 73.88 118 LYS A C 1
ATOM 1025 O O . LYS A 1 118 ? 13.368 -14.099 -12.846 1.00 73.88 118 LYS A O 1
ATOM 1030 N N . LEU A 1 119 ? 15.144 -14.847 -14.014 1.00 77.12 119 LEU A N 1
ATOM 1031 C CA . LEU A 1 119 ? 14.536 -16.112 -14.418 1.00 77.12 119 LEU A CA 1
ATOM 1032 C C . LEU A 1 119 ? 14.115 -16.932 -13.203 1.00 77.12 119 LEU A C 1
ATOM 1034 O O . LEU A 1 119 ? 12.996 -17.428 -13.154 1.00 77.12 119 LEU A O 1
ATOM 1038 N N . ALA A 1 120 ? 14.972 -17.013 -12.184 1.00 83.94 120 ALA A N 1
ATOM 1039 C CA . ALA A 1 120 ? 14.643 -17.726 -10.961 1.00 83.94 120 ALA A CA 1
ATOM 1040 C C . ALA A 1 120 ? 13.391 -17.175 -10.269 1.00 83.94 120 ALA A C 1
ATOM 1042 O O . ALA A 1 120 ? 12.543 -17.950 -9.843 1.00 83.94 120 ALA A O 1
ATOM 1043 N N . VAL A 1 121 ? 13.267 -15.849 -10.176 1.00 75.75 121 VAL A N 1
ATOM 1044 C CA . VAL A 1 121 ? 12.078 -15.195 -9.616 1.00 75.75 121 VAL A CA 1
ATOM 1045 C C . VAL A 1 121 ? 10.857 -15.406 -10.516 1.00 75.75 121 VAL A C 1
ATOM 1047 O O . VAL A 1 121 ? 9.790 -15.692 -9.995 1.00 75.75 121 VAL A O 1
ATOM 1050 N N . SER A 1 122 ? 10.994 -15.340 -11.843 1.00 69.44 122 SER A N 1
ATOM 1051 C CA . SER A 1 122 ? 9.879 -15.608 -12.766 1.00 69.44 122 SER A CA 1
ATOM 1052 C C . SER A 1 122 ? 9.310 -17.008 -12.560 1.00 69.44 122 SER A C 1
ATOM 1054 O O . SER A 1 122 ? 8.140 -17.144 -12.226 1.00 69.44 122 SER A O 1
ATOM 1056 N N . TYR A 1 123 ? 10.155 -18.041 -12.634 1.00 78.81 123 TYR A N 1
ATOM 1057 C CA . TYR A 1 123 ? 9.704 -19.422 -12.454 1.00 78.81 123 TYR A CA 1
ATOM 1058 C C . TYR A 1 123 ? 9.076 -19.660 -11.086 1.00 78.81 123 TYR A C 1
ATOM 1060 O O . TYR A 1 123 ? 8.108 -20.406 -10.974 1.00 78.81 123 TYR A O 1
ATOM 1068 N N . LEU A 1 124 ? 9.609 -19.032 -10.040 1.00 74.56 124 LEU A N 1
ATOM 1069 C CA . LEU A 1 124 ? 9.023 -19.150 -8.716 1.00 74.56 124 LEU A CA 1
ATOM 1070 C C . LEU A 1 124 ? 7.641 -18.489 -8.648 1.00 74.56 124 LEU A C 1
ATOM 1072 O O . LEU A 1 124 ? 6.742 -19.096 -8.080 1.00 74.56 124 LEU A O 1
ATOM 1076 N N . ASN A 1 125 ? 7.445 -17.310 -9.247 1.00 63.41 125 ASN A N 1
ATOM 1077 C CA . ASN A 1 125 ? 6.127 -16.669 -9.338 1.00 63.41 125 ASN A CA 1
ATOM 1078 C C . ASN A 1 125 ? 5.133 -17.549 -10.105 1.00 63.41 125 ASN A C 1
ATOM 1080 O O . ASN A 1 125 ? 4.031 -17.788 -9.616 1.00 63.41 125 ASN A O 1
ATOM 1084 N N . ASP A 1 126 ? 5.557 -18.106 -11.241 1.00 58.78 126 ASP A N 1
ATOM 1085 C CA . ASP A 1 126 ? 4.731 -18.983 -12.082 1.00 58.78 126 ASP A CA 1
ATOM 1086 C C . ASP A 1 126 ? 4.326 -20.286 -11.364 1.00 58.78 126 ASP A C 1
ATOM 1088 O O . ASP A 1 126 ? 3.366 -20.946 -11.753 1.00 58.78 126 ASP A O 1
ATOM 1092 N N . ASN A 1 127 ? 5.040 -20.656 -10.295 1.00 68.94 127 ASN A N 1
ATOM 1093 C CA . ASN A 1 127 ? 4.797 -21.851 -9.486 1.00 68.94 127 ASN A CA 1
ATOM 1094 C C . ASN A 1 127 ? 4.302 -21.513 -8.065 1.00 68.94 127 ASN A C 1
ATOM 1096 O O . ASN A 1 127 ? 4.598 -22.225 -7.106 1.00 68.94 127 ASN A O 1
ATOM 1100 N N . GLY A 1 128 ? 3.556 -20.415 -7.900 1.00 53.34 128 GLY A N 1
ATOM 1101 C CA . GLY A 1 128 ? 2.924 -20.073 -6.618 1.00 53.34 128 GLY A CA 1
ATOM 1102 C C . GLY A 1 128 ? 3.914 -19.630 -5.533 1.00 53.34 128 GLY A C 1
ATOM 1103 O O . GLY A 1 128 ? 3.693 -19.852 -4.345 1.00 53.34 128 GLY A O 1
ATOM 1104 N N . GLY A 1 129 ? 5.041 -19.041 -5.932 1.00 61.50 129 GLY A N 1
ATOM 1105 C CA . GLY A 1 129 ? 6.041 -18.431 -5.054 1.00 61.50 129 GLY A CA 1
ATOM 1106 C C . GLY A 1 129 ? 7.120 -19.378 -4.518 1.00 61.50 129 GLY A C 1
ATOM 1107 O O . GLY A 1 129 ? 8.062 -18.913 -3.867 1.00 61.50 129 GLY A O 1
ATOM 1108 N N . SER A 1 130 ? 7.044 -20.690 -4.779 1.00 78.44 130 SER A N 1
ATOM 1109 C CA . SER A 1 130 ? 8.036 -21.659 -4.290 1.00 78.44 130 SER A CA 1
ATOM 1110 C C . SER A 1 130 ? 8.217 -22.874 -5.198 1.00 78.44 130 SER A C 1
ATOM 1112 O O . SER A 1 130 ? 7.286 -23.317 -5.857 1.00 78.44 130 SER A O 1
ATOM 1114 N N . MET A 1 131 ? 9.427 -23.435 -5.219 1.00 87.94 131 MET A N 1
ATOM 1115 C CA . MET A 1 131 ? 9.769 -24.637 -5.988 1.00 87.94 131 MET A CA 1
ATOM 1116 C C . MET A 1 131 ? 10.817 -25.480 -5.258 1.00 87.94 131 MET A C 1
ATOM 1118 O O . MET A 1 131 ? 11.513 -25.010 -4.354 1.00 87.94 131 MET A O 1
ATOM 1122 N N . VAL A 1 132 ? 11.007 -26.723 -5.702 1.00 92.06 132 VAL A N 1
ATOM 1123 C CA . VAL A 1 132 ? 12.198 -27.507 -5.354 1.00 92.06 132 VAL A CA 1
ATOM 1124 C C . VAL A 1 132 ? 13.424 -26.864 -6.013 1.00 92.06 132 VAL A C 1
ATOM 1126 O O . VAL A 1 132 ? 13.452 -26.626 -7.219 1.00 92.06 132 VAL A O 1
ATOM 1129 N N . LEU A 1 133 ? 14.475 -26.595 -5.230 1.00 94.31 133 LEU A N 1
ATOM 1130 C CA . LEU A 1 133 ? 15.686 -25.910 -5.701 1.00 94.31 133 LEU A CA 1
ATOM 1131 C C . LEU A 1 133 ? 16.344 -26.635 -6.878 1.00 94.31 133 LEU A C 1
ATOM 1133 O O . LEU A 1 133 ? 16.847 -25.993 -7.798 1.00 94.31 133 LEU A O 1
ATOM 1137 N N . LYS A 1 134 ? 16.364 -27.969 -6.828 1.00 94.44 134 LYS A N 1
ATOM 1138 C CA . LYS A 1 134 ? 16.948 -28.799 -7.882 1.00 94.44 134 LYS A CA 1
ATOM 1139 C C . LYS A 1 134 ? 16.202 -28.623 -9.205 1.00 94.44 134 LYS A C 1
ATOM 1141 O O . LYS A 1 134 ? 16.848 -28.488 -10.237 1.00 94.44 134 LYS A O 1
ATOM 1146 N N . ASP A 1 135 ? 14.876 -28.548 -9.163 1.00 94.06 135 ASP A N 1
ATOM 1147 C CA . ASP A 1 135 ? 14.050 -28.387 -10.360 1.00 94.06 135 ASP A CA 1
ATOM 1148 C C . ASP A 1 135 ? 14.251 -27.003 -10.974 1.00 94.06 135 ASP A C 1
ATOM 1150 O O . ASP A 1 135 ? 14.494 -26.892 -12.175 1.00 94.06 135 ASP A O 1
ATOM 1154 N N . LEU A 1 136 ? 14.297 -25.958 -10.140 1.00 92.44 136 LEU A N 1
ATOM 1155 C CA . LEU A 1 136 ? 14.615 -24.607 -10.598 1.00 92.44 136 LEU A CA 1
ATOM 1156 C C . LEU A 1 136 ? 16.000 -24.530 -11.262 1.00 92.44 136 LEU A C 1
ATOM 1158 O O . LEU A 1 136 ? 16.166 -23.905 -12.308 1.00 92.44 136 LEU A O 1
ATOM 1162 N N . ILE A 1 137 ? 17.010 -25.181 -10.681 1.00 94.12 137 ILE A N 1
ATOM 1163 C CA . ILE A 1 137 ? 18.357 -25.215 -11.263 1.00 94.12 137 ILE A CA 1
ATOM 1164 C C . ILE A 1 137 ? 18.381 -26.009 -12.567 1.00 94.12 137 ILE A C 1
ATOM 1166 O O . ILE A 1 137 ? 18.994 -25.552 -13.528 1.00 94.12 137 ILE A O 1
ATOM 1170 N N . ASN A 1 138 ? 17.682 -27.142 -12.640 1.00 91.31 138 ASN A N 1
ATOM 1171 C CA . ASN A 1 138 ? 17.572 -27.922 -13.871 1.00 91.31 138 ASN A CA 1
ATOM 1172 C C . ASN A 1 138 ? 16.955 -27.101 -15.005 1.00 91.31 138 ASN A C 1
ATOM 1174 O O . ASN A 1 138 ? 17.443 -27.160 -16.131 1.00 91.31 138 ASN A O 1
ATOM 1178 N N . VAL A 1 139 ? 15.930 -26.298 -14.716 1.00 88.19 139 VAL A N 1
ATOM 1179 C CA . VAL A 1 139 ? 15.334 -25.374 -15.688 1.00 88.19 139 VAL A CA 1
ATOM 1180 C C . VAL A 1 139 ? 16.372 -24.353 -16.175 1.00 88.19 139 VAL A C 1
ATOM 1182 O O . VAL A 1 139 ? 16.597 -24.228 -17.380 1.00 88.19 139 VAL A O 1
ATOM 1185 N N . LEU A 1 140 ? 17.086 -23.692 -15.257 1.00 85.50 140 LEU A N 1
ATOM 1186 C CA . LEU A 1 140 ? 18.124 -22.703 -15.588 1.00 85.50 140 LEU A CA 1
ATOM 1187 C C . LEU A 1 140 ? 19.299 -23.295 -16.393 1.00 85.50 140 LEU A C 1
ATOM 1189 O O . LEU A 1 140 ? 19.865 -22.625 -17.257 1.00 85.50 140 LEU A O 1
ATOM 1193 N N . VAL A 1 141 ? 19.684 -24.541 -16.125 1.00 83.25 141 VAL A N 1
ATOM 1194 C CA . VAL A 1 141 ? 20.788 -25.215 -16.825 1.00 83.25 141 VAL A CA 1
ATOM 1195 C C . VAL A 1 141 ? 20.339 -25.736 -18.189 1.00 83.25 141 VAL A C 1
ATOM 1197 O O . VAL A 1 141 ? 20.994 -25.487 -19.200 1.00 83.25 141 VAL A O 1
ATOM 1200 N N . ASN A 1 142 ? 19.215 -26.448 -18.244 1.00 78.31 142 ASN A N 1
ATOM 1201 C CA . ASN A 1 142 ? 18.820 -27.182 -19.442 1.00 78.31 142 ASN A CA 1
ATOM 1202 C C . ASN A 1 142 ? 18.168 -26.280 -20.488 1.00 78.31 142 ASN A C 1
ATOM 1204 O O . ASN A 1 142 ? 18.472 -26.424 -21.677 1.00 78.31 142 ASN A O 1
ATOM 1208 N N . GLN A 1 143 ? 17.312 -25.350 -20.054 1.00 77.94 143 GLN A N 1
ATOM 1209 C CA . GLN A 1 143 ? 16.589 -24.448 -20.952 1.00 77.94 143 GLN A CA 1
ATOM 1210 C C . GLN A 1 143 ? 17.426 -23.205 -21.271 1.00 77.94 143 GLN A C 1
ATOM 1212 O O . GLN A 1 143 ? 17.587 -22.866 -22.438 1.00 77.94 143 GLN A O 1
ATOM 1217 N N . HIS A 1 144 ? 18.063 -22.608 -20.257 1.00 72.06 144 HIS A N 1
ATOM 1218 C CA . HIS A 1 144 ? 18.778 -21.325 -20.390 1.00 72.06 144 HIS A CA 1
ATOM 1219 C C . HIS A 1 144 ? 20.304 -21.452 -20.504 1.00 72.06 144 HIS A C 1
ATOM 1221 O O . HIS A 1 144 ? 21.021 -20.454 -20.565 1.00 72.06 144 HIS A O 1
ATOM 1227 N N . LYS A 1 145 ? 20.823 -22.687 -20.549 1.00 75.25 145 LYS A N 1
ATOM 1228 C CA . LYS A 1 145 ? 22.244 -23.017 -20.784 1.00 75.25 145 LYS A CA 1
ATOM 1229 C C . LYS A 1 145 ? 23.221 -22.366 -19.796 1.00 75.25 145 LYS A C 1
ATOM 1231 O O . LYS A 1 145 ? 24.395 -22.156 -20.113 1.00 75.25 145 LYS A O 1
ATOM 1236 N N . TYR A 1 146 ? 22.778 -22.070 -18.573 1.00 79.44 146 TYR A N 1
ATOM 1237 C CA . TYR A 1 146 ? 23.677 -21.612 -17.517 1.00 79.44 146 TYR A CA 1
ATOM 1238 C C . TYR A 1 146 ? 24.491 -22.765 -16.920 1.00 79.44 146 TYR A C 1
ATOM 1240 O O . TYR A 1 146 ? 24.073 -23.918 -16.909 1.00 79.44 146 TYR A O 1
ATOM 1248 N N . HIS A 1 147 ? 25.670 -22.454 -16.374 1.00 78.44 147 HIS A N 1
ATOM 1249 C CA . HIS A 1 147 ? 26.439 -23.443 -15.621 1.00 78.44 147 HIS A CA 1
ATOM 1250 C C . HIS A 1 147 ? 25.813 -23.660 -14.246 1.00 78.44 147 HIS A C 1
ATOM 1252 O O . HIS A 1 147 ? 25.629 -22.704 -13.491 1.00 78.44 147 HIS A O 1
ATOM 1258 N N . GLU A 1 148 ? 25.601 -24.924 -13.888 1.00 84.06 148 GLU A N 1
ATOM 1259 C CA . GLU A 1 148 ? 24.996 -25.349 -12.623 1.00 84.06 148 GLU A CA 1
ATOM 1260 C C . GLU A 1 148 ? 25.656 -24.689 -11.399 1.00 84.06 148 GLU A C 1
ATOM 1262 O O . GLU A 1 148 ? 24.982 -24.084 -10.564 1.00 84.06 148 GLU A O 1
ATOM 1267 N N . LYS A 1 149 ? 26.996 -24.692 -11.336 1.00 77.69 149 LYS A N 1
ATOM 1268 C CA . LYS A 1 149 ? 27.762 -24.036 -10.260 1.00 77.69 149 LYS A CA 1
ATOM 1269 C C . LYS A 1 149 ? 27.444 -22.542 -10.147 1.00 77.69 149 LYS A C 1
ATOM 1271 O O . LYS A 1 149 ? 27.309 -22.022 -9.040 1.00 77.69 149 LYS A O 1
ATOM 1276 N N . THR A 1 150 ? 27.305 -21.851 -11.279 1.00 74.69 150 THR A N 1
ATOM 1277 C CA . THR A 1 150 ? 26.950 -20.428 -11.310 1.00 74.69 150 THR A CA 1
ATOM 1278 C C . THR A 1 150 ? 25.521 -20.211 -10.819 1.00 74.69 150 THR A C 1
ATOM 1280 O O . THR A 1 150 ? 25.297 -19.267 -10.064 1.00 74.69 150 THR A O 1
ATOM 1283 N N . CYS A 1 151 ? 24.575 -21.086 -11.171 1.00 83.44 151 CYS A N 1
ATOM 1284 C CA . CYS A 1 151 ? 23.198 -21.038 -10.674 1.00 83.44 151 CYS A CA 1
ATOM 1285 C C . CYS A 1 151 ? 23.152 -21.214 -9.153 1.00 83.44 151 CYS A C 1
ATOM 1287 O O . CYS A 1 151 ? 22.601 -20.363 -8.459 1.00 83.44 151 CYS A O 1
ATOM 1289 N N . TYR A 1 152 ? 23.806 -22.246 -8.610 1.00 86.12 152 TYR A N 1
ATOM 1290 C CA . TYR A 1 152 ? 23.863 -22.467 -7.163 1.00 86.12 152 TYR A CA 1
ATOM 1291 C C . TYR A 1 152 ? 24.450 -21.270 -6.412 1.00 86.12 152 TYR A C 1
ATOM 1293 O O . TYR A 1 152 ? 23.839 -20.803 -5.449 1.00 86.12 152 TYR A O 1
ATOM 1301 N N . GLN A 1 153 ? 25.601 -20.757 -6.861 1.00 78.25 153 GLN A N 1
ATOM 1302 C CA . GLN A 1 153 ? 26.260 -19.596 -6.255 1.00 78.25 153 GLN A CA 1
ATOM 1303 C C . GLN A 1 153 ? 25.386 -18.342 -6.330 1.00 78.25 153 GLN A C 1
ATOM 1305 O O . GLN A 1 153 ? 25.246 -17.623 -5.341 1.00 78.25 153 GLN A O 1
ATOM 1310 N N . THR A 1 154 ? 24.765 -18.104 -7.484 1.00 80.62 154 THR A N 1
ATOM 1311 C CA . THR A 1 154 ? 23.890 -16.951 -7.705 1.00 80.62 154 THR A CA 1
ATOM 1312 C C . THR A 1 154 ? 22.668 -17.015 -6.792 1.00 80.62 154 THR A C 1
ATOM 1314 O O . THR A 1 154 ? 22.421 -16.071 -6.048 1.00 80.62 154 THR A O 1
ATOM 1317 N N . LEU A 1 155 ? 21.975 -18.156 -6.743 1.00 86.50 155 LEU A N 1
ATOM 1318 C CA . LEU A 1 155 ? 20.792 -18.353 -5.902 1.00 86.50 155 LEU A CA 1
ATOM 1319 C C . LEU A 1 155 ? 21.109 -18.379 -4.405 1.00 86.50 155 LEU A C 1
ATOM 1321 O O . LEU A 1 155 ? 20.263 -18.011 -3.601 1.00 86.50 155 LEU A O 1
ATOM 1325 N N . SER A 1 156 ? 22.307 -18.812 -4.001 1.00 80.88 156 SER A N 1
ATOM 1326 C CA . SER A 1 156 ? 22.738 -18.721 -2.596 1.00 80.88 156 SER A CA 1
ATOM 1327 C C . SER A 1 156 ? 22.964 -17.276 -2.154 1.00 80.88 156 SER A C 1
ATOM 1329 O O . SER A 1 156 ? 22.723 -16.948 -0.998 1.00 80.88 156 SER A O 1
ATOM 1331 N N . ASN A 1 157 ? 23.400 -16.410 -3.071 1.00 69.94 157 ASN A N 1
ATOM 1332 C CA . ASN A 1 157 ? 23.668 -14.998 -2.797 1.00 69.94 157 ASN A CA 1
ATOM 1333 C C . ASN A 1 157 ? 22.483 -14.081 -3.156 1.00 69.94 157 ASN A C 1
ATOM 1335 O O . ASN A 1 157 ? 22.526 -12.866 -2.923 1.00 69.94 157 ASN A O 1
ATOM 1339 N N . ASN A 1 158 ? 21.413 -14.636 -3.726 1.00 73.38 158 ASN A N 1
ATOM 1340 C CA . ASN A 1 158 ? 20.244 -13.877 -4.125 1.00 73.38 158 ASN A CA 1
ATOM 1341 C C . ASN A 1 158 ? 19.333 -13.625 -2.924 1.00 73.38 158 ASN A C 1
ATOM 1343 O O . ASN A 1 158 ? 18.553 -14.473 -2.520 1.00 73.38 158 ASN A O 1
ATOM 1347 N N . LYS A 1 159 ? 19.358 -12.399 -2.399 1.00 65.00 159 LYS A N 1
ATOM 1348 C CA . LYS A 1 159 ? 18.466 -12.030 -1.287 1.00 65.00 159 LYS A CA 1
ATOM 1349 C C . LYS A 1 159 ? 16.964 -11.883 -1.634 1.00 65.00 159 LYS A C 1
ATOM 1351 O O . LYS A 1 159 ? 16.228 -11.390 -0.796 1.00 65.00 159 LYS A O 1
ATOM 1356 N N . GLN A 1 160 ? 16.531 -12.153 -2.872 1.00 63.84 160 GLN A N 1
ATOM 1357 C CA . GLN A 1 160 ? 15.101 -12.189 -3.255 1.00 63.84 160 GLN A CA 1
ATOM 1358 C C . GLN A 1 160 ? 14.513 -13.588 -3.086 1.00 63.84 160 GLN A C 1
ATOM 1360 O O . GLN A 1 160 ? 13.348 -13.803 -3.374 1.00 63.84 160 GLN A O 1
ATOM 1365 N N . VAL A 1 161 ? 15.327 -14.560 -2.683 1.00 77.94 161 VAL A N 1
ATOM 1366 C CA . VAL A 1 161 ? 14.910 -15.946 -2.540 1.00 77.94 161 VAL A CA 1
ATOM 1367 C C . VAL A 1 161 ? 15.498 -16.522 -1.264 1.00 77.94 161 VAL A C 1
ATOM 1369 O O . VAL A 1 161 ? 16.565 -16.102 -0.808 1.00 77.94 161 VAL A O 1
ATOM 1372 N N . LYS A 1 162 ? 14.809 -17.491 -0.670 1.00 83.06 162 LYS A N 1
ATOM 1373 C CA . LYS A 1 162 ? 15.271 -18.195 0.525 1.00 83.06 162 LYS A CA 1
ATOM 1374 C C . LYS A 1 162 ? 15.210 -19.690 0.295 1.00 83.06 162 LYS A C 1
ATOM 1376 O O . LYS A 1 162 ? 14.198 -20.208 -0.161 1.00 83.06 162 LYS A O 1
ATOM 1381 N N . LYS A 1 163 ? 16.300 -20.377 0.638 1.00 88.88 163 LYS A N 1
ATOM 1382 C CA . LYS A 1 163 ? 16.386 -21.838 0.612 1.00 88.88 163 LYS A CA 1
ATOM 1383 C C . LYS A 1 163 ? 16.038 -22.385 1.988 1.00 88.88 163 LYS A C 1
ATOM 1385 O O . LYS A 1 163 ? 16.545 -21.873 2.987 1.00 88.88 163 LYS A O 1
ATOM 1390 N N . PHE A 1 164 ? 15.209 -23.415 2.046 1.00 80.81 164 PHE A N 1
ATOM 1391 C CA . PHE A 1 164 ? 14.883 -24.095 3.294 1.00 80.81 164 PHE A CA 1
ATOM 1392 C C . PHE A 1 164 ? 14.626 -25.588 3.047 1.00 80.81 164 PHE A C 1
ATOM 1394 O O . PHE A 1 164 ? 14.079 -25.953 2.006 1.00 80.81 164 PHE A O 1
ATOM 1401 N N . PRO A 1 165 ? 15.055 -26.470 3.961 1.00 88.19 165 PRO A N 1
ATOM 1402 C CA . PRO A 1 165 ? 14.761 -27.893 3.862 1.00 88.19 165 PRO A CA 1
ATOM 1403 C C . PRO A 1 165 ? 13.296 -28.169 4.233 1.00 88.19 165 PRO A C 1
ATOM 1405 O O . PRO A 1 165 ? 12.783 -27.594 5.193 1.00 88.19 165 PRO A O 1
ATOM 1408 N N . LYS A 1 166 ? 12.638 -29.067 3.496 1.00 81.12 166 LYS A N 1
ATOM 1409 C CA . LYS A 1 166 ? 11.311 -29.620 3.806 1.00 81.12 166 LYS A CA 1
ATOM 1410 C C . LYS A 1 166 ? 11.231 -31.038 3.236 1.00 81.12 166 LYS A C 1
ATOM 1412 O O . LYS A 1 166 ? 11.621 -31.232 2.095 1.00 81.12 166 LYS A O 1
ATOM 1417 N N . ASP A 1 167 ? 10.777 -32.017 4.017 1.00 82.81 167 ASP A N 1
ATOM 1418 C CA . ASP A 1 167 ? 10.529 -33.397 3.558 1.00 82.81 167 ASP A CA 1
ATOM 1419 C C . ASP A 1 167 ? 11.687 -34.015 2.734 1.00 82.81 167 ASP A C 1
ATOM 1421 O O . ASP A 1 167 ? 11.495 -34.536 1.640 1.00 82.81 167 ASP A O 1
ATOM 1425 N N . ASN A 1 168 ? 12.924 -33.922 3.246 1.00 89.38 168 ASN A N 1
ATOM 1426 C CA . ASN A 1 168 ? 14.168 -34.382 2.596 1.00 89.38 168 ASN A CA 1
ATOM 1427 C C . ASN A 1 168 ? 14.527 -33.721 1.249 1.00 89.38 168 ASN A C 1
ATOM 1429 O O . ASN A 1 168 ? 15.502 -34.121 0.611 1.00 89.38 168 ASN A O 1
ATOM 1433 N N . VAL A 1 169 ? 13.816 -32.671 0.840 1.00 86.31 169 VAL A N 1
ATOM 1434 C CA . VAL A 1 169 ? 14.157 -31.848 -0.325 1.00 86.31 169 VAL A CA 1
ATOM 1435 C C . VAL A 1 169 ? 14.502 -30.420 0.093 1.00 86.31 169 VAL A C 1
ATOM 1437 O O . VAL A 1 169 ? 14.085 -29.920 1.138 1.00 86.31 169 VAL A O 1
ATOM 1440 N N . MET A 1 170 ? 15.315 -29.743 -0.716 1.00 90.19 170 MET A N 1
ATOM 1441 C CA . MET A 1 170 ? 15.602 -28.323 -0.520 1.00 90.19 170 MET A CA 1
ATOM 1442 C C . MET A 1 170 ? 14.631 -27.513 -1.367 1.00 90.19 170 MET A C 1
ATOM 1444 O O . MET A 1 170 ? 14.690 -27.574 -2.595 1.00 90.19 170 MET A O 1
ATOM 1448 N N . LEU A 1 171 ? 13.755 -26.756 -0.717 1.00 87.12 171 LEU A N 1
ATOM 1449 C CA . LEU A 1 171 ? 12.891 -25.791 -1.378 1.00 87.12 171 LEU A CA 1
ATOM 1450 C C . LEU A 1 171 ? 13.602 -24.446 -1.496 1.00 87.12 171 LEU A C 1
ATOM 1452 O O . LEU A 1 171 ? 14.498 -24.114 -0.714 1.00 87.12 171 LEU A O 1
ATOM 1456 N N . ILE A 1 172 ? 13.193 -23.676 -2.492 1.00 88.75 172 ILE A N 1
ATOM 1457 C CA . ILE A 1 172 ? 13.532 -22.273 -2.658 1.00 88.75 172 ILE A CA 1
ATOM 1458 C C . ILE A 1 172 ? 12.235 -21.507 -2.896 1.00 88.75 172 ILE A C 1
ATOM 1460 O O . ILE A 1 172 ? 11.423 -21.908 -3.724 1.00 88.75 172 ILE A O 1
ATOM 1464 N N . SER A 1 173 ? 12.017 -20.434 -2.145 1.00 77.69 173 SER A N 1
ATOM 1465 C CA . SER A 1 173 ? 10.864 -19.551 -2.320 1.00 77.69 173 SER A CA 1
ATOM 1466 C C . SER A 1 173 ? 11.318 -18.140 -2.623 1.00 77.69 173 SER A C 1
ATOM 1468 O O . SER A 1 173 ? 12.420 -17.746 -2.225 1.00 77.69 173 SER A O 1
ATOM 1470 N N . ILE A 1 174 ? 10.466 -17.370 -3.293 1.00 71.62 174 ILE A N 1
ATOM 1471 C CA . ILE A 1 174 ? 10.625 -15.921 -3.347 1.00 71.62 174 ILE A CA 1
ATOM 1472 C C . ILE A 1 174 ? 10.468 -15.388 -1.927 1.00 71.62 174 ILE A C 1
ATOM 1474 O O . ILE A 1 174 ? 9.562 -15.754 -1.182 1.00 71.62 174 ILE A O 1
ATOM 1478 N N . LEU A 1 175 ? 11.413 -14.548 -1.536 1.00 63.97 175 LEU A N 1
ATOM 1479 C CA . LEU A 1 175 ? 11.201 -13.571 -0.491 1.00 63.97 175 LEU A CA 1
ATOM 1480 C C . LEU A 1 175 ? 10.451 -12.446 -1.181 1.00 63.97 175 LEU A C 1
ATOM 1482 O O . LEU A 1 175 ? 11.034 -11.805 -2.061 1.00 63.97 175 LEU A O 1
ATOM 1486 N N . GLU A 1 176 ? 9.171 -12.267 -0.850 1.00 49.88 176 GLU A N 1
ATOM 1487 C CA . GLU A 1 176 ? 8.392 -11.145 -1.369 1.00 49.88 176 GLU A CA 1
ATOM 1488 C C . GLU A 1 176 ? 9.246 -9.879 -1.302 1.00 49.88 176 GLU A C 1
ATOM 1490 O O . GLU A 1 176 ? 9.914 -9.616 -0.303 1.00 49.88 176 GLU A O 1
ATOM 1495 N N . ASN A 1 177 ? 9.324 -9.239 -2.465 1.00 41.72 177 ASN A N 1
ATOM 1496 C CA . ASN A 1 177 ? 10.207 -8.171 -2.907 1.00 41.72 177 ASN A CA 1
ATOM 1497 C C . ASN A 1 177 ? 11.150 -7.526 -1.860 1.00 41.72 177 ASN A C 1
ATOM 1499 O O . ASN A 1 177 ? 10.754 -7.106 -0.777 1.00 41.72 177 ASN A O 1
ATOM 1503 N N . LYS A 1 178 ? 12.408 -7.268 -2.260 1.00 39.16 178 LYS A N 1
ATOM 1504 C CA . LYS A 1 178 ? 13.382 -6.414 -1.528 1.00 39.16 178 LYS A CA 1
ATOM 1505 C C . LYS A 1 178 ? 12.978 -4.930 -1.538 1.00 39.16 178 LYS A C 1
ATOM 1507 O O . LYS A 1 178 ? 13.751 -4.052 -1.940 1.00 39.16 178 LYS A O 1
ATOM 1512 N N . PHE A 1 179 ? 11.750 -4.638 -1.157 1.00 38.25 179 PHE A N 1
ATOM 1513 C CA . PHE A 1 179 ? 11.207 -3.296 -1.087 1.00 38.25 179 PHE A CA 1
ATOM 1514 C C . PHE A 1 179 ? 10.980 -2.809 0.324 1.00 38.25 179 PHE A C 1
ATOM 1516 O O . PHE A 1 179 ? 10.656 -1.639 0.488 1.00 38.25 179 PHE A O 1
ATOM 1523 N N . THR A 1 180 ? 11.168 -3.642 1.336 1.00 41.91 180 THR A N 1
ATOM 1524 C CA . THR A 1 180 ? 10.517 -3.312 2.584 1.00 41.91 180 THR A CA 1
ATOM 1525 C C . THR A 1 180 ? 11.289 -3.816 3.794 1.00 41.91 180 THR A C 1
ATOM 1527 O O . THR A 1 180 ? 11.187 -4.984 4.146 1.00 41.91 180 THR A O 1
ATOM 1530 N N . ASN A 1 181 ? 11.912 -2.904 4.552 1.00 50.66 181 ASN A N 1
ATOM 1531 C CA . ASN A 1 181 ? 11.892 -3.053 6.017 1.00 50.66 181 ASN A CA 1
ATOM 1532 C C . ASN A 1 181 ? 10.487 -2.722 6.575 1.00 50.66 181 ASN A C 1
ATOM 1534 O O . ASN A 1 181 ? 10.346 -2.272 7.707 1.00 50.66 181 ASN A O 1
ATOM 1538 N N . VAL A 1 182 ? 9.449 -2.899 5.755 1.00 58.72 182 VAL A N 1
ATOM 1539 C CA . VAL A 1 182 ? 8.047 -2.771 6.128 1.00 58.72 182 VAL A CA 1
ATOM 1540 C C . VAL A 1 182 ? 7.649 -4.061 6.811 1.00 58.72 182 VAL A C 1
ATOM 1542 O O . VAL A 1 182 ? 8.051 -5.149 6.394 1.00 58.72 182 VAL A O 1
ATOM 1545 N N . SER A 1 183 ? 6.826 -3.934 7.839 1.00 72.12 183 SER A N 1
ATOM 1546 C CA . SER A 1 183 ? 6.170 -5.074 8.467 1.00 72.12 183 SER A CA 1
ATOM 1547 C C . SER A 1 183 ? 5.256 -5.760 7.446 1.00 72.12 183 SER A C 1
ATOM 1549 O O . SER A 1 183 ? 4.166 -5.266 7.176 1.00 72.12 183 SER A O 1
ATOM 1551 N N . LEU A 1 184 ? 5.691 -6.869 6.848 1.00 73.94 184 LEU A N 1
ATOM 1552 C CA . LEU A 1 184 ? 4.805 -7.747 6.082 1.00 73.94 184 LEU A CA 1
ATOM 1553 C C . LEU A 1 184 ? 4.048 -8.654 7.048 1.00 73.94 184 LEU A C 1
ATOM 1555 O O . LEU A 1 184 ? 4.625 -9.162 8.014 1.00 73.94 184 LEU A O 1
ATOM 1559 N N . ILE A 1 185 ? 2.763 -8.854 6.783 1.00 75.56 185 ILE A N 1
ATOM 1560 C CA . ILE A 1 185 ? 1.937 -9.808 7.513 1.00 75.56 185 ILE A CA 1
ATOM 1561 C C . ILE A 1 185 ? 1.784 -11.034 6.626 1.00 75.56 185 ILE A C 1
ATOM 1563 O O . ILE A 1 185 ? 1.391 -10.923 5.469 1.00 75.56 185 ILE A O 1
ATOM 1567 N N . ASN A 1 186 ? 2.108 -12.201 7.177 1.00 75.75 186 ASN A N 1
ATOM 1568 C CA . ASN A 1 186 ? 1.988 -13.468 6.470 1.00 75.75 186 ASN A CA 1
ATOM 1569 C C . ASN A 1 186 ? 0.513 -13.888 6.392 1.00 75.75 186 ASN A C 1
ATOM 1571 O O . ASN A 1 186 ? 0.050 -14.667 7.222 1.00 75.75 186 ASN A O 1
ATOM 1575 N N . VAL A 1 187 ? -0.205 -13.314 5.430 1.00 79.75 187 VAL A N 1
ATOM 1576 C CA . VAL A 1 187 ? -1.574 -13.666 5.044 1.00 79.75 187 VAL A CA 1
ATOM 1577 C C . VAL A 1 187 ? -1.506 -14.131 3.599 1.00 79.75 187 VAL A C 1
ATOM 1579 O O . VAL A 1 187 ? -1.068 -13.380 2.729 1.00 79.75 187 VAL A O 1
ATOM 1582 N N . SER A 1 188 ? -1.908 -15.372 3.348 1.00 82.12 188 SER A N 1
ATOM 1583 C CA . SER A 1 188 ? -1.994 -15.907 1.989 1.00 82.12 188 SER A CA 1
ATOM 1584 C C . SER A 1 188 ? -3.085 -15.202 1.179 1.00 82.12 188 SER A C 1
ATOM 1586 O O . SER A 1 188 ? -4.028 -14.641 1.739 1.00 82.12 188 SER A O 1
ATOM 1588 N N . GLU A 1 189 ? -3.004 -15.271 -0.153 1.00 85.06 189 GLU A N 1
ATOM 1589 C CA . GLU A 1 189 ? -4.051 -14.698 -1.007 1.00 85.06 189 GLU A CA 1
ATOM 1590 C C . GLU A 1 189 ? -5.429 -15.282 -0.672 1.00 85.06 189 GLU A C 1
ATOM 1592 O O . GLU A 1 189 ? -6.380 -14.527 -0.511 1.00 85.06 189 GLU A O 1
ATOM 1597 N N . GLN A 1 190 ? -5.523 -16.599 -0.454 1.00 85.62 190 GLN A N 1
ATOM 1598 C CA . GLN A 1 190 ? -6.774 -17.253 -0.065 1.00 85.62 190 GLN A CA 1
ATOM 1599 C C . GLN A 1 190 ? -7.328 -16.706 1.261 1.00 85.62 190 GLN A C 1
ATOM 1601 O O . GLN A 1 190 ? -8.509 -16.374 1.339 1.00 85.62 190 GLN A O 1
ATOM 1606 N N . GLU A 1 191 ? -6.493 -16.573 2.297 1.00 87.81 191 GLU A N 1
ATOM 1607 C CA . GLU A 1 191 ? -6.927 -16.012 3.585 1.00 87.81 191 GLU A CA 1
ATOM 1608 C C . GLU A 1 191 ? -7.405 -14.563 3.438 1.00 87.81 191 GLU A C 1
ATOM 1610 O O . GLU A 1 191 ? -8.391 -14.165 4.064 1.00 87.81 191 GLU A O 1
ATOM 1615 N N . PHE A 1 192 ? -6.747 -13.774 2.585 1.00 91.75 192 PHE A N 1
ATOM 1616 C CA . PHE A 1 192 ? -7.189 -12.420 2.283 1.00 91.75 192 PHE A CA 1
ATOM 1617 C C . PHE A 1 192 ? -8.560 -12.407 1.592 1.00 91.75 192 PHE A C 1
ATOM 1619 O O . PHE A 1 192 ? -9.451 -11.671 2.019 1.00 91.75 192 PHE A O 1
ATOM 1626 N N . GLU A 1 193 ? -8.779 -13.255 0.585 1.00 92.56 193 GLU A N 1
ATOM 1627 C CA . GLU A 1 193 ? -10.082 -13.378 -0.079 1.00 92.56 193 GLU A CA 1
ATOM 1628 C C . GLU A 1 193 ? -11.183 -13.836 0.894 1.00 92.56 193 GLU A C 1
ATOM 1630 O O . GLU A 1 193 ? -12.304 -13.321 0.847 1.00 92.56 193 GLU A O 1
ATOM 1635 N N . GLU A 1 194 ? -10.864 -14.722 1.841 1.00 91.12 194 GLU A N 1
ATOM 1636 C CA . GLU A 1 194 ? -11.777 -15.116 2.917 1.00 91.12 194 GLU A CA 1
ATOM 1637 C C . GLU A 1 194 ? -12.133 -13.947 3.848 1.00 91.12 194 GLU A C 1
ATOM 1639 O O . GLU A 1 194 ? -13.292 -13.833 4.258 1.00 91.12 194 GLU A O 1
ATOM 1644 N N . PHE A 1 195 ? -11.186 -13.057 4.178 1.00 92.06 195 PHE A N 1
ATOM 1645 C CA . PHE A 1 195 ? -11.500 -11.832 4.928 1.00 92.06 195 PHE A CA 1
ATOM 1646 C C . PHE A 1 195 ? -12.485 -10.945 4.161 1.00 92.06 195 PHE A C 1
ATOM 1648 O O . PHE A 1 195 ? -13.436 -10.438 4.759 1.00 92.06 195 PHE A O 1
ATOM 1655 N N . LEU A 1 196 ? -12.314 -10.809 2.841 1.00 91.50 196 LEU A N 1
ATOM 1656 C CA . LEU A 1 196 ? -13.235 -10.048 1.990 1.00 91.50 196 LEU A CA 1
ATOM 1657 C C . LEU A 1 196 ? -14.624 -10.685 1.884 1.00 91.50 196 LEU A C 1
ATOM 1659 O O . LEU A 1 196 ? -15.614 -9.979 1.723 1.00 91.50 196 LEU A O 1
ATOM 1663 N N . MET A 1 197 ? -14.726 -12.013 1.957 1.00 89.94 197 MET A N 1
ATOM 1664 C CA . MET A 1 197 ? -16.030 -12.680 2.012 1.00 89.94 197 MET A CA 1
ATOM 1665 C C . MET A 1 197 ? -16.707 -12.468 3.370 1.00 89.94 197 MET A C 1
ATOM 1667 O O . MET A 1 197 ? -17.893 -12.140 3.424 1.00 89.94 197 MET A O 1
ATOM 1671 N N . LYS A 1 198 ? -15.955 -12.624 4.469 1.00 88.69 198 LYS A N 1
ATOM 1672 C CA . LYS A 1 198 ? -16.469 -12.478 5.842 1.00 88.69 198 LYS A CA 1
ATOM 1673 C C . LYS A 1 198 ? -16.929 -11.056 6.146 1.00 88.69 198 LYS A C 1
ATOM 1675 O O . LYS A 1 198 ? -17.902 -10.897 6.880 1.00 88.69 198 LYS A O 1
ATOM 1680 N N . SER A 1 199 ? -16.292 -10.038 5.568 1.00 87.81 199 SER A N 1
ATOM 1681 C CA . SER A 1 199 ? -16.658 -8.637 5.811 1.00 87.81 199 SER A CA 1
ATOM 1682 C C . SER A 1 199 ? -18.119 -8.317 5.484 1.00 87.81 199 SER A C 1
ATOM 1684 O O . SER A 1 199 ? -18.718 -7.514 6.191 1.00 87.81 199 SER A O 1
ATOM 1686 N N . LYS A 1 200 ? -18.723 -8.998 4.498 1.00 82.75 200 LYS A N 1
ATOM 1687 C CA . LYS A 1 200 ? -20.141 -8.830 4.129 1.00 82.75 200 LYS A CA 1
ATOM 1688 C C . LYS A 1 200 ? -21.118 -9.302 5.203 1.00 82.75 200 LYS A C 1
ATOM 1690 O O . LYS A 1 200 ? -22.226 -8.792 5.291 1.00 82.75 200 LYS A O 1
ATOM 1695 N N . ALA A 1 201 ? -20.739 -10.319 5.973 1.00 81.06 201 ALA A N 1
ATOM 1696 C CA . ALA A 1 201 ? -21.576 -10.873 7.036 1.00 81.06 201 ALA A CA 1
ATOM 1697 C C . ALA A 1 201 ? -21.217 -10.290 8.413 1.00 81.06 201 ALA A C 1
ATOM 1699 O O . ALA A 1 201 ? -22.057 -10.242 9.308 1.00 81.06 201 ALA A O 1
ATOM 1700 N N . GLU A 1 202 ? -19.971 -9.845 8.591 1.00 81.81 202 GLU A N 1
ATOM 1701 C CA . GLU A 1 202 ? -19.414 -9.385 9.864 1.00 81.81 202 GLU A CA 1
ATOM 1702 C C . GLU A 1 202 ? -18.965 -7.917 9.803 1.00 81.81 202 GLU A C 1
ATOM 1704 O O . GLU A 1 202 ? -17.871 -7.574 10.250 1.00 81.81 202 GLU A O 1
ATOM 1709 N N . GLU A 1 203 ? -19.811 -7.027 9.283 1.00 80.00 203 GLU A N 1
ATOM 1710 C CA . GLU A 1 203 ? -19.475 -5.613 9.037 1.00 80.00 203 GLU A CA 1
ATOM 1711 C C . GLU A 1 203 ? -18.923 -4.876 10.269 1.00 80.00 203 GLU A C 1
ATOM 1713 O O . GLU A 1 203 ? -18.158 -3.924 10.153 1.00 80.00 203 GLU A O 1
ATOM 1718 N N . SER A 1 204 ? -19.258 -5.311 11.484 1.00 82.06 204 SER A N 1
ATOM 1719 C CA . SER A 1 204 ? -18.713 -4.715 12.705 1.00 82.06 204 SER A CA 1
ATOM 1720 C C . SER A 1 204 ? -17.232 -5.033 12.943 1.00 82.06 204 SER A C 1
ATOM 1722 O O . SER A 1 204 ? -16.554 -4.251 13.606 1.00 82.06 204 SER A O 1
ATOM 1724 N N . LYS A 1 205 ? -16.701 -6.126 12.385 1.00 87.44 205 LYS A N 1
ATOM 1725 C CA . LYS A 1 205 ? -15.298 -6.537 12.557 1.00 87.44 205 LYS A CA 1
ATOM 1726 C C . LYS A 1 205 ? -14.384 -6.067 11.433 1.00 87.44 205 LYS A C 1
ATOM 1728 O O . LYS A 1 205 ? -13.178 -6.017 11.643 1.00 87.44 205 LYS A O 1
ATOM 1733 N N . TYR A 1 206 ? -14.929 -5.733 10.269 1.00 91.56 206 TYR A N 1
ATOM 1734 C CA . TYR A 1 206 ? -14.153 -5.382 9.084 1.00 91.56 206 TYR A CA 1
ATOM 1735 C C . TYR A 1 206 ? -14.475 -3.953 8.643 1.00 91.56 206 TYR A C 1
ATOM 1737 O O . TYR A 1 206 ? -15.626 -3.531 8.686 1.00 91.56 206 TYR A O 1
ATOM 1745 N N . ASP A 1 207 ? -13.466 -3.197 8.221 1.00 92.88 207 ASP A N 1
ATOM 1746 C CA . ASP A 1 207 ? -13.669 -1.914 7.540 1.00 92.88 207 ASP A CA 1
ATOM 1747 C C . ASP A 1 207 ? -12.663 -1.763 6.401 1.00 92.88 207 ASP A C 1
ATOM 1749 O O . ASP A 1 207 ? -11.504 -2.176 6.520 1.00 92.88 207 ASP A O 1
ATOM 1753 N N . PHE A 1 208 ? -13.116 -1.154 5.309 1.00 95.12 208 PHE A N 1
ATOM 1754 C CA . PHE A 1 208 ? -12.334 -0.935 4.100 1.00 95.12 208 PHE A CA 1
ATOM 1755 C C . PHE A 1 208 ? -12.191 0.556 3.821 1.00 95.12 208 PHE A C 1
ATOM 1757 O O . PHE A 1 208 ? -13.127 1.346 3.992 1.00 95.12 208 PHE A O 1
ATOM 1764 N N . LYS A 1 209 ? -10.991 0.968 3.412 1.00 96.31 209 LYS A N 1
ATOM 1765 C CA . LYS A 1 209 ? -10.719 2.337 2.968 1.00 96.31 209 LYS A CA 1
ATOM 1766 C C . LYS A 1 209 ? -9.770 2.320 1.782 1.00 96.31 209 LYS A C 1
ATOM 1768 O O . LYS A 1 209 ? -8.758 1.619 1.785 1.00 96.31 209 LYS A O 1
ATOM 1773 N N . GLN A 1 210 ? -10.050 3.173 0.801 1.00 96.38 210 GLN A N 1
ATOM 1774 C CA . GLN A 1 210 ? -9.237 3.282 -0.412 1.00 96.38 210 GLN A CA 1
ATOM 1775 C C . GLN A 1 210 ? -7.785 3.693 -0.120 1.00 96.38 210 GLN A C 1
ATOM 1777 O O . GLN A 1 210 ? -6.863 3.242 -0.796 1.00 96.38 210 GLN A O 1
ATOM 1782 N N . GLY A 1 211 ? -7.574 4.518 0.908 1.00 97.12 211 GLY A N 1
ATOM 1783 C CA . GLY A 1 211 ? -6.290 5.138 1.212 1.00 97.12 211 GLY A CA 1
ATOM 1784 C C . GLY A 1 211 ? -6.425 6.298 2.199 1.00 97.12 211 GLY A C 1
ATOM 1785 O O . GLY A 1 211 ? -7.480 6.483 2.818 1.00 97.12 211 GLY A O 1
ATOM 1786 N N . PHE A 1 212 ? -5.354 7.077 2.350 1.00 97.69 212 PHE A N 1
ATOM 1787 C CA . PHE A 1 212 ? -5.284 8.230 3.252 1.00 97.69 212 PHE A CA 1
ATOM 1788 C C . PHE A 1 212 ? -5.237 9.577 2.521 1.00 97.69 212 PHE A C 1
ATOM 1790 O O . PHE A 1 212 ? -5.344 10.623 3.169 1.00 97.69 212 PHE A O 1
ATOM 1797 N N . LEU A 1 213 ? -5.088 9.581 1.198 1.00 97.25 213 LEU A N 1
ATOM 1798 C CA . LEU A 1 213 ? -5.106 10.785 0.374 1.00 97.25 213 LEU A CA 1
ATOM 1799 C C . LEU A 1 213 ? -6.511 11.066 -0.165 1.00 97.25 213 LEU A C 1
ATOM 1801 O O . LEU A 1 213 ? -7.355 10.175 -0.280 1.00 97.25 213 LEU A O 1
ATOM 1805 N N . ASN A 1 214 ? -6.782 12.330 -0.481 1.00 95.94 214 ASN A N 1
ATOM 1806 C CA . ASN A 1 214 ? -8.006 12.714 -1.172 1.00 95.94 214 ASN A CA 1
ATOM 1807 C C . ASN A 1 214 ? -8.037 12.127 -2.591 1.00 95.94 214 ASN A C 1
ATOM 1809 O O . ASN A 1 214 ? -7.019 12.104 -3.278 1.00 95.94 214 ASN A O 1
ATOM 1813 N N . LEU A 1 215 ? -9.223 11.723 -3.055 1.00 94.88 215 LEU A N 1
ATOM 1814 C CA . LEU A 1 215 ? -9.472 11.316 -4.446 1.00 94.88 215 LEU A CA 1
ATOM 1815 C C . LEU A 1 215 ? -9.709 12.527 -5.371 1.00 94.88 215 LEU A C 1
ATOM 1817 O O . LEU A 1 215 ? -10.595 12.543 -6.228 1.00 94.88 215 LEU A O 1
ATOM 1821 N N . SER A 1 216 ? -8.903 13.563 -5.178 1.00 92.94 216 SER A N 1
ATOM 1822 C CA . SER A 1 216 ? -8.845 14.800 -5.959 1.00 92.94 216 SER A CA 1
ATOM 1823 C C . SER A 1 216 ? -7.450 14.955 -6.558 1.00 92.94 216 SER A C 1
ATOM 1825 O O . SER A 1 216 ? -6.526 14.244 -6.168 1.00 92.94 216 SER A O 1
ATOM 1827 N N . ASP A 1 217 ? -7.288 15.868 -7.512 1.00 87.44 217 ASP A N 1
ATOM 1828 C CA . ASP A 1 217 ? -6.035 15.996 -8.268 1.00 87.44 217 ASP A CA 1
ATOM 1829 C C . ASP A 1 217 ? -4.867 16.512 -7.405 1.00 87.44 217 ASP A C 1
ATOM 1831 O O . ASP A 1 217 ? -3.710 16.200 -7.674 1.00 87.44 217 ASP A O 1
ATOM 1835 N N . ASP A 1 218 ? -5.156 17.240 -6.319 1.00 89.06 218 ASP A N 1
ATOM 1836 C CA . ASP A 1 218 ? -4.160 17.686 -5.336 1.00 89.06 218 ASP A CA 1
ATOM 1837 C C . ASP A 1 218 ? -3.637 16.545 -4.450 1.00 89.06 218 ASP A C 1
ATOM 1839 O O . ASP A 1 218 ? -2.569 16.690 -3.855 1.00 89.06 218 ASP A O 1
ATOM 1843 N N . ARG A 1 219 ? -4.389 15.431 -4.344 1.00 92.00 219 ARG A N 1
ATOM 1844 C CA . ARG A 1 219 ? -4.006 14.190 -3.642 1.00 92.00 219 ARG A CA 1
ATOM 1845 C C . ARG A 1 219 ? -3.416 14.433 -2.244 1.00 92.00 219 ARG A C 1
ATOM 1847 O O . ARG A 1 219 ? -2.557 13.693 -1.767 1.00 92.00 219 ARG A O 1
ATOM 1854 N N . SER A 1 220 ? -3.885 15.471 -1.557 1.00 94.75 220 SER A N 1
ATOM 1855 C CA . SER A 1 220 ? -3.404 15.842 -0.227 1.00 94.75 220 SER A CA 1
ATOM 1856 C C . SER A 1 220 ? -3.899 14.867 0.849 1.00 94.75 220 SER A C 1
ATOM 1858 O O . SER A 1 220 ? -4.888 14.153 0.667 1.00 94.75 220 SER A O 1
ATOM 1860 N N . PHE A 1 221 ? -3.213 14.818 1.996 1.00 96.75 221 PHE A N 1
ATOM 1861 C CA . PHE A 1 221 ? -3.611 13.953 3.112 1.00 96.75 221 PHE A CA 1
ATOM 1862 C C . PHE A 1 221 ? -5.001 14.327 3.641 1.00 96.75 221 PHE A C 1
ATOM 1864 O O . PHE A 1 221 ? -5.233 15.448 4.103 1.00 96.75 221 PHE A O 1
ATOM 1871 N N . ASN A 1 222 ? -5.919 13.363 3.646 1.00 96.94 222 ASN A N 1
ATOM 1872 C CA . ASN A 1 222 ? -7.297 13.578 4.055 1.00 96.94 222 ASN A CA 1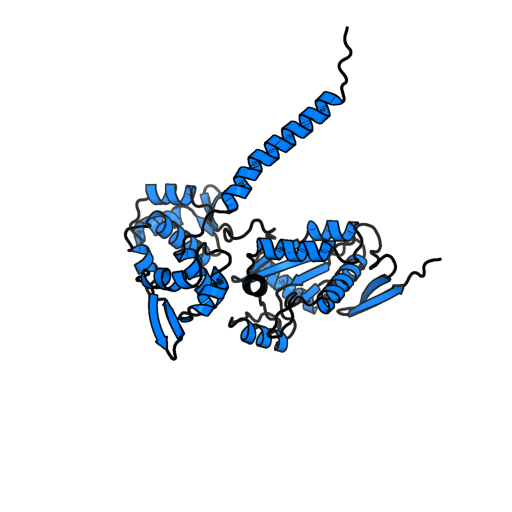
ATOM 1873 C C . ASN A 1 222 ? -7.442 13.493 5.581 1.00 96.94 222 ASN A C 1
ATOM 1875 O O . ASN A 1 222 ? -7.844 12.470 6.139 1.00 96.94 222 ASN A O 1
ATOM 1879 N N . ALA A 1 223 ? -7.156 14.599 6.273 1.00 96.62 223 ALA A N 1
ATOM 1880 C CA . ALA A 1 223 ? -7.250 14.674 7.733 1.00 96.62 223 ALA A CA 1
ATOM 1881 C C . ALA A 1 223 ? -8.655 14.340 8.275 1.00 96.62 223 ALA A C 1
ATOM 1883 O O . ALA A 1 223 ? -8.776 13.748 9.347 1.00 96.62 223 ALA A O 1
ATOM 1884 N N . LYS A 1 224 ? -9.720 14.675 7.531 1.00 95.56 224 LYS A N 1
ATOM 1885 C CA . LYS A 1 224 ? -11.105 14.371 7.929 1.00 95.56 224 LYS A CA 1
ATOM 1886 C C . LYS A 1 224 ? -11.394 12.872 7.860 1.00 95.56 224 LYS A C 1
ATOM 1888 O O . LYS A 1 224 ? -11.990 12.327 8.786 1.00 95.56 224 LYS A O 1
ATOM 1893 N N . SER A 1 225 ? -10.981 12.211 6.779 1.00 94.88 225 SER A N 1
ATOM 1894 C CA . SER A 1 225 ? -11.097 10.755 6.642 1.00 94.88 225 SER A CA 1
ATOM 1895 C C . SER A 1 225 ? -10.241 10.048 7.688 1.00 94.88 225 SER A C 1
ATOM 1897 O O . SER A 1 225 ? -10.735 9.167 8.383 1.00 94.88 225 SER A O 1
ATOM 1899 N N . PHE A 1 226 ? -9.005 10.506 7.898 1.00 97.38 226 PHE A N 1
ATOM 1900 C CA . PHE A 1 226 ? -8.125 9.963 8.929 1.00 97.38 226 PHE A CA 1
ATOM 1901 C C . PHE A 1 226 ? -8.747 10.033 10.332 1.00 97.38 226 PHE A C 1
ATOM 1903 O O . PHE A 1 226 ? -8.769 9.027 11.034 1.00 97.38 226 PHE A O 1
ATOM 1910 N N . GLU A 1 227 ? -9.329 11.171 10.725 1.00 97.12 227 GLU A N 1
ATOM 1911 C CA . GLU A 1 227 ? -10.040 11.304 12.008 1.00 97.12 227 GLU A CA 1
ATOM 1912 C C . GLU A 1 227 ? -11.197 10.293 12.124 1.00 97.12 227 GLU A C 1
ATOM 1914 O O . GLU A 1 227 ? -11.370 9.670 13.172 1.00 97.12 227 GLU A O 1
ATOM 1919 N N . LYS A 1 228 ? -11.971 10.080 11.048 1.00 95.62 228 LYS A N 1
ATOM 1920 C CA . LYS A 1 228 ? -13.033 9.057 11.020 1.00 95.62 228 LYS A CA 1
ATOM 1921 C C . LYS A 1 228 ? -12.468 7.646 11.185 1.00 95.62 228 LYS A C 1
ATOM 1923 O O . LYS A 1 228 ? -13.032 6.864 11.944 1.00 95.62 228 LYS A O 1
ATOM 1928 N N . ILE A 1 229 ? -11.353 7.338 10.522 1.00 96.50 229 ILE A N 1
ATOM 1929 C CA . ILE A 1 229 ? -10.664 6.050 10.652 1.00 96.50 229 ILE A CA 1
ATOM 1930 C C . ILE A 1 229 ? -10.210 5.841 12.101 1.00 96.50 229 ILE A C 1
ATOM 1932 O O . ILE A 1 229 ? -10.468 4.784 12.664 1.00 96.50 229 ILE A O 1
ATOM 1936 N N . MET A 1 230 ? -9.609 6.845 12.749 1.00 97.50 230 MET A N 1
ATOM 1937 C CA . MET A 1 230 ? -9.187 6.725 14.151 1.00 97.50 230 MET A CA 1
ATOM 1938 C C . MET A 1 230 ? -10.377 6.492 15.089 1.00 97.50 230 MET A C 1
ATOM 1940 O O . MET A 1 230 ? -10.310 5.628 15.962 1.00 97.50 230 MET A O 1
ATOM 1944 N N . LYS A 1 231 ? -11.497 7.195 14.888 1.00 96.00 231 LYS A N 1
ATOM 1945 C CA . LYS A 1 231 ? -12.733 6.929 15.643 1.00 96.00 231 LYS A CA 1
ATOM 1946 C C . LYS A 1 231 ? -13.244 5.509 15.413 1.00 96.00 231 LYS A C 1
ATOM 1948 O O . LYS A 1 231 ? -13.673 4.868 16.368 1.00 96.00 231 LYS A O 1
ATOM 1953 N N . ASN A 1 232 ? -13.147 5.001 14.184 1.00 94.62 232 ASN A N 1
ATOM 1954 C CA . ASN A 1 232 ? -13.529 3.629 13.881 1.00 94.62 232 ASN A CA 1
ATOM 1955 C C . ASN A 1 232 ? -12.622 2.605 14.576 1.00 94.62 232 ASN A C 1
ATOM 1957 O O . ASN A 1 232 ? -13.116 1.679 15.204 1.00 94.62 232 ASN A O 1
ATOM 1961 N N . ILE A 1 233 ? -11.305 2.814 14.559 1.00 95.38 233 ILE A N 1
ATOM 1962 C CA . ILE A 1 233 ? -10.358 1.982 15.312 1.00 95.38 233 ILE A CA 1
ATOM 1963 C C . ILE A 1 233 ? -10.704 1.986 16.808 1.00 95.38 233 ILE A C 1
ATOM 1965 O O . ILE A 1 233 ? -10.741 0.933 17.438 1.00 95.38 233 ILE A O 1
ATOM 1969 N N . CYS A 1 234 ? -11.006 3.155 17.380 1.00 95.06 234 CYS A N 1
ATOM 1970 C CA . CYS A 1 234 ? -11.435 3.254 18.775 1.00 95.06 234 CYS A CA 1
ATOM 1971 C C . CYS A 1 234 ? -12.714 2.436 19.029 1.00 95.06 234 CYS A C 1
ATOM 1973 O O . CYS A 1 234 ? -12.782 1.670 19.986 1.00 95.06 234 CYS A O 1
ATOM 1975 N N . ALA A 1 235 ? -13.693 2.534 18.126 1.00 93.38 235 ALA A N 1
ATOM 1976 C CA . ALA A 1 235 ? -14.930 1.767 18.192 1.00 93.38 235 ALA A CA 1
ATOM 1977 C C . ALA A 1 235 ? -14.697 0.252 18.089 1.00 93.38 235 ALA A C 1
ATOM 1979 O O . ALA A 1 235 ? -15.255 -0.494 18.886 1.00 93.38 235 ALA A O 1
ATOM 1980 N N . MET A 1 236 ? -13.837 -0.198 17.168 1.00 93.31 236 MET A N 1
ATOM 1981 C CA . MET A 1 236 ? -13.430 -1.601 17.019 1.00 93.31 236 MET A CA 1
ATOM 1982 C C . MET A 1 236 ? -12.786 -2.145 18.298 1.00 93.31 236 MET A C 1
ATOM 1984 O O . MET A 1 236 ? -13.145 -3.230 18.746 1.00 93.31 236 MET A O 1
ATOM 1988 N N . ALA A 1 237 ? -11.899 -1.373 18.935 1.00 93.50 237 ALA A N 1
ATOM 1989 C CA . ALA A 1 237 ? -11.275 -1.757 20.204 1.00 93.50 237 ALA A CA 1
ATOM 1990 C C . ALA A 1 237 ? -12.296 -1.928 21.349 1.00 93.50 237 ALA A C 1
ATOM 1992 O O . ALA A 1 237 ? -12.024 -2.633 22.322 1.00 93.50 237 ALA A O 1
ATOM 1993 N N . ASN A 1 238 ? -13.479 -1.319 21.220 1.00 92.69 238 ASN A N 1
ATOM 1994 C CA . ASN A 1 238 ? -14.563 -1.374 22.198 1.00 92.69 238 ASN A CA 1
ATOM 1995 C C . ASN A 1 238 ? -15.583 -2.493 21.943 1.00 92.69 238 ASN A C 1
ATOM 1997 O O . ASN A 1 238 ? -16.543 -2.605 22.702 1.00 92.69 238 ASN A O 1
ATOM 2001 N N . HIS A 1 239 ? -15.378 -3.357 20.940 1.00 86.81 239 HIS A N 1
ATOM 2002 C CA . HIS A 1 239 ? -16.247 -4.521 20.702 1.00 86.81 239 HIS A CA 1
ATOM 2003 C C . HIS A 1 239 ? -16.177 -5.603 21.787 1.00 86.81 239 HIS A C 1
ATOM 2005 O O . HIS A 1 239 ? -16.974 -6.537 21.767 1.00 86.81 239 HIS A O 1
ATOM 2011 N N . GLY A 1 240 ? -15.263 -5.468 22.747 1.00 80.81 240 GLY A N 1
ATOM 2012 C CA . GLY A 1 240 ? -15.127 -6.369 23.884 1.00 80.81 240 GLY A CA 1
ATOM 2013 C C . GLY A 1 240 ? -13.947 -7.328 23.758 1.00 80.81 240 GLY A C 1
ATOM 2014 O O . GLY A 1 240 ? -13.279 -7.425 22.728 1.00 80.81 240 GLY A O 1
ATOM 2015 N N . PHE A 1 241 ? -13.665 -8.023 24.857 1.00 82.94 241 PHE A N 1
ATOM 2016 C CA . PHE A 1 241 ? -12.545 -8.955 24.949 1.00 82.94 241 PHE A CA 1
ATOM 2017 C C . PHE A 1 241 ? -12.739 -10.164 24.022 1.00 82.94 241 PHE A C 1
ATOM 2019 O O . PHE A 1 241 ? -13.847 -10.673 23.883 1.00 82.94 241 PHE A O 1
ATOM 2026 N N . GLY A 1 242 ? -11.657 -10.631 23.393 1.00 82.06 242 GLY A N 1
ATOM 2027 C CA . GLY A 1 242 ? -11.692 -11.761 22.454 1.00 82.06 242 GLY A CA 1
ATOM 2028 C C . GLY A 1 242 ? -12.198 -11.417 21.047 1.00 82.06 242 GLY A C 1
ATOM 2029 O O . GLY A 1 242 ? -12.201 -12.288 20.179 1.00 82.06 242 GLY A O 1
ATOM 2030 N N . HIS A 1 243 ? -12.583 -10.163 20.795 1.00 86.38 243 HIS A N 1
ATOM 2031 C CA . HIS A 1 243 ? -12.916 -9.677 19.460 1.00 86.38 243 HIS A CA 1
ATOM 2032 C C . HIS A 1 243 ? -11.718 -8.972 18.812 1.00 86.38 243 HIS A C 1
ATOM 2034 O O . HIS A 1 243 ? -11.113 -8.077 19.403 1.00 86.38 243 HIS A O 1
ATOM 2040 N N . THR A 1 244 ? -11.423 -9.354 17.569 1.00 90.56 244 THR A N 1
ATOM 2041 C CA . THR A 1 244 ? -10.409 -8.717 16.721 1.00 90.56 244 THR A CA 1
ATOM 2042 C C . THR A 1 244 ? -11.099 -8.009 15.564 1.00 90.56 244 THR A C 1
ATOM 2044 O O . THR A 1 244 ? -11.709 -8.657 14.711 1.00 90.56 244 THR A O 1
ATOM 2047 N N . GLY A 1 245 ? -11.004 -6.683 15.542 1.00 93.56 245 GLY A N 1
ATOM 2048 C CA . GLY A 1 245 ? -11.327 -5.871 14.376 1.00 93.56 245 GLY A CA 1
ATOM 2049 C C . GLY A 1 245 ? -10.158 -5.842 13.393 1.00 93.56 245 GLY A C 1
ATOM 2050 O O . GLY A 1 245 ? -8.996 -5.893 13.798 1.00 93.56 245 GLY A O 1
ATOM 2051 N N . ARG A 1 246 ? -10.456 -5.752 12.099 1.00 94.69 246 ARG A N 1
ATOM 2052 C CA . ARG A 1 246 ? -9.471 -5.620 11.025 1.00 94.69 246 ARG A CA 1
ATOM 2053 C C . ARG A 1 246 ? -9.860 -4.481 10.103 1.00 94.69 246 ARG A C 1
ATOM 2055 O O . ARG A 1 246 ? -10.924 -4.487 9.489 1.00 94.69 246 ARG A O 1
ATOM 2062 N N . LEU A 1 247 ? -8.966 -3.514 9.994 1.00 95.81 247 LEU A N 1
ATOM 2063 C CA . LEU A 1 247 ? -9.083 -2.409 9.058 1.00 95.81 247 LEU A CA 1
ATOM 2064 C C . LEU A 1 247 ? -8.119 -2.653 7.899 1.00 95.81 247 LEU A C 1
ATOM 2066 O O . LEU A 1 247 ? -6.917 -2.807 8.127 1.00 95.81 247 LEU A O 1
ATOM 2070 N N . PHE A 1 248 ? -8.642 -2.657 6.675 1.00 97.06 248 PHE A N 1
ATOM 2071 C CA . PHE A 1 248 ? -7.845 -2.789 5.460 1.00 97.06 248 PHE A CA 1
ATOM 2072 C C . PHE A 1 248 ? -7.834 -1.469 4.699 1.00 97.06 248 PHE A C 1
ATOM 2074 O O . PHE A 1 248 ? -8.879 -0.919 4.343 1.00 97.06 248 PHE A O 1
ATOM 2081 N N . ILE A 1 249 ? -6.632 -0.967 4.440 1.00 98.00 249 ILE A N 1
ATOM 2082 C CA . ILE A 1 249 ? -6.397 0.251 3.676 1.00 98.00 249 ILE A CA 1
ATOM 2083 C C . ILE A 1 249 ? -5.724 -0.114 2.350 1.00 98.00 249 ILE A C 1
ATOM 2085 O O . ILE A 1 249 ? -4.794 -0.921 2.320 1.00 98.00 249 ILE A O 1
ATOM 2089 N N . GLY A 1 250 ? -6.180 0.501 1.262 1.00 97.12 250 GLY A N 1
ATOM 2090 C CA . GLY A 1 250 ? -5.858 0.093 -0.109 1.00 97.12 250 GLY A CA 1
ATOM 2091 C C . GLY A 1 250 ? -7.001 -0.669 -0.784 1.00 97.12 250 GLY A C 1
ATOM 2092 O O . GLY A 1 250 ? -6.769 -1.328 -1.795 1.00 97.12 250 GLY A O 1
ATOM 2093 N N . ILE A 1 251 ? -8.218 -0.595 -0.228 1.00 97.56 251 ILE A N 1
ATOM 2094 C CA . ILE A 1 251 ? -9.426 -1.241 -0.754 1.00 97.56 251 ILE A CA 1
ATOM 2095 C C . ILE A 1 251 ? -10.530 -0.194 -0.918 1.00 97.56 251 ILE A C 1
ATOM 2097 O O . ILE A 1 251 ? -10.970 0.416 0.055 1.00 97.56 251 ILE A O 1
ATOM 2101 N N . CYS A 1 252 ? -10.980 0.020 -2.148 1.00 96.56 252 CYS A N 1
ATOM 2102 C CA . CYS A 1 252 ? -12.135 0.844 -2.468 1.00 96.56 252 CYS A CA 1
ATOM 2103 C C . CYS A 1 252 ? -13.421 0.074 -2.165 1.00 96.56 252 CYS A C 1
ATOM 2105 O O . CYS A 1 252 ? -13.644 -1.007 -2.708 1.00 96.56 252 CYS A O 1
ATOM 2107 N N . ASP A 1 253 ? -14.262 0.653 -1.314 1.00 91.19 253 ASP A N 1
ATOM 2108 C CA . ASP A 1 253 ? -15.546 0.071 -0.910 1.00 91.19 253 ASP A CA 1
ATOM 2109 C C . ASP A 1 253 ? -16.643 0.292 -1.969 1.00 91.19 253 ASP A C 1
ATOM 2111 O O . ASP A 1 253 ? -17.621 -0.443 -2.036 1.00 91.19 253 ASP A O 1
ATOM 2115 N N . THR A 1 254 ? -16.472 1.302 -2.832 1.00 94.19 254 THR A N 1
ATOM 2116 C CA . THR A 1 254 ? -17.428 1.648 -3.891 1.00 94.19 254 THR A CA 1
ATOM 2117 C C . THR A 1 254 ? -16.770 1.653 -5.267 1.00 94.19 254 THR A C 1
ATOM 2119 O O . THR A 1 254 ? -15.612 2.050 -5.407 1.00 94.19 254 THR A O 1
ATOM 2122 N N . GLU A 1 255 ? -17.531 1.292 -6.305 1.00 95.31 255 GLU A N 1
ATOM 2123 C CA . GLU A 1 255 ? -17.042 1.341 -7.692 1.00 95.31 255 GLU A CA 1
ATOM 2124 C C . GLU A 1 255 ? -16.693 2.775 -8.126 1.00 95.31 255 GLU A C 1
ATOM 2126 O O . GLU A 1 255 ? -15.753 2.979 -8.886 1.00 95.31 255 GLU A O 1
ATOM 2131 N N . ASN A 1 256 ? -17.387 3.792 -7.600 1.00 96.56 256 ASN A N 1
ATOM 2132 C CA . ASN A 1 256 ? -17.050 5.192 -7.877 1.00 96.56 256 ASN A CA 1
ATOM 2133 C C . ASN A 1 256 ? -15.643 5.547 -7.379 1.00 96.56 256 ASN A C 1
ATOM 2135 O O . ASN A 1 256 ? -14.888 6.204 -8.097 1.00 96.56 256 ASN A O 1
ATOM 2139 N N . ASP A 1 257 ? -15.279 5.098 -6.174 1.00 96.44 257 ASP A N 1
ATOM 2140 C CA . ASP A 1 257 ? -13.924 5.287 -5.655 1.00 96.44 257 ASP A CA 1
ATOM 2141 C C . ASP A 1 257 ? -12.910 4.498 -6.488 1.00 96.44 257 ASP A C 1
ATOM 2143 O O . ASP A 1 257 ? -11.839 5.017 -6.791 1.00 96.44 257 ASP A O 1
ATOM 2147 N N . THR A 1 258 ? -13.244 3.267 -6.892 1.00 97.56 258 THR A N 1
ATOM 2148 C CA . THR A 1 258 ? -12.406 2.442 -7.775 1.00 97.56 258 THR A CA 1
ATOM 2149 C C . THR A 1 258 ? -12.102 3.163 -9.084 1.00 97.56 258 THR A C 1
ATOM 2151 O O . THR A 1 258 ? -10.936 3.425 -9.369 1.00 97.56 258 THR A O 1
ATOM 2154 N N . LEU A 1 259 ? -13.129 3.574 -9.829 1.00 97.19 259 LEU A N 1
ATOM 2155 C CA . LEU A 1 259 ? -12.974 4.278 -11.104 1.00 97.19 259 LEU A CA 1
ATOM 2156 C C . LEU A 1 259 ? -12.193 5.586 -10.942 1.00 97.19 259 LEU A C 1
ATOM 2158 O O . LEU A 1 259 ? -11.357 5.929 -11.778 1.00 97.19 259 LEU A O 1
ATOM 2162 N N . ARG A 1 260 ? -12.427 6.323 -9.849 1.00 97.19 260 ARG A N 1
ATOM 2163 C CA . ARG A 1 260 ? -11.697 7.566 -9.587 1.00 97.19 260 ARG A CA 1
ATOM 2164 C C . ARG A 1 260 ? -10.214 7.314 -9.314 1.00 97.19 260 ARG A C 1
ATOM 2166 O O . ARG A 1 260 ? -9.384 8.105 -9.761 1.00 97.19 260 ARG A O 1
ATOM 2173 N N . VAL A 1 261 ? -9.869 6.240 -8.603 1.00 96.81 261 VAL A N 1
ATOM 2174 C CA . VAL A 1 261 ? -8.469 5.842 -8.395 1.00 96.81 261 VAL A CA 1
ATOM 2175 C C . VAL A 1 261 ? -7.823 5.440 -9.721 1.00 96.81 261 VAL A C 1
ATOM 2177 O O . VAL A 1 261 ? -6.736 5.932 -10.010 1.00 96.81 261 VAL A O 1
ATOM 2180 N N . GLU A 1 262 ? -8.487 4.630 -10.550 1.00 95.69 262 GLU A N 1
ATOM 2181 C CA . GLU A 1 262 ? -7.968 4.231 -11.872 1.00 95.69 262 GLU A CA 1
ATOM 2182 C C . GLU A 1 262 ? -7.651 5.450 -12.747 1.00 95.69 262 GLU A C 1
ATOM 2184 O O . GLU A 1 262 ? -6.566 5.541 -13.319 1.00 95.69 262 GLU A O 1
ATOM 2189 N N . GLN A 1 263 ? -8.550 6.439 -12.775 1.00 95.38 263 GLN A N 1
ATOM 2190 C CA . GLN A 1 263 ? -8.345 7.691 -13.510 1.00 95.38 263 GLN A CA 1
ATOM 2191 C C . GLN A 1 263 ? -7.149 8.498 -12.996 1.00 95.38 263 GLN A C 1
ATOM 2193 O O . GLN A 1 263 ? -6.354 9.000 -13.788 1.00 95.38 263 GLN A O 1
ATOM 2198 N N . LEU A 1 264 ? -7.036 8.660 -11.675 1.00 94.69 264 LEU A N 1
ATOM 2199 C CA . LEU A 1 264 ? -5.990 9.484 -11.068 1.00 94.69 264 LEU A CA 1
ATOM 2200 C C . LEU A 1 264 ? -4.606 8.842 -11.169 1.00 94.69 264 LEU A C 1
ATOM 2202 O O . LEU A 1 264 ? -3.616 9.538 -11.378 1.00 94.69 264 LEU A O 1
ATOM 2206 N N . ASP A 1 265 ? -4.540 7.528 -10.963 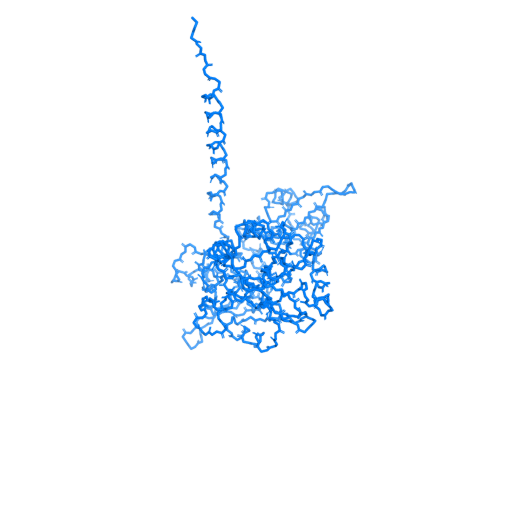1.00 90.62 265 ASP A N 1
ATOM 2207 C CA . ASP A 1 265 ? -3.283 6.793 -10.854 1.00 90.62 265 ASP A CA 1
ATOM 2208 C C . ASP A 1 265 ? -2.869 6.120 -12.172 1.00 90.62 265 ASP A C 1
ATOM 2210 O O . ASP A 1 265 ? -1.731 5.661 -12.274 1.00 90.62 265 ASP A O 1
ATOM 2214 N N . LYS A 1 266 ? -3.751 6.113 -13.185 1.00 90.06 266 LYS A N 1
ATOM 2215 C CA . LYS A 1 266 ? -3.574 5.436 -14.483 1.00 90.06 266 LYS A CA 1
ATOM 2216 C C . LYS A 1 266 ? -3.212 3.956 -14.327 1.00 90.06 266 LYS A C 1
ATOM 2218 O O . LYS A 1 266 ? -2.311 3.452 -14.993 1.00 90.06 266 LYS A O 1
ATOM 2223 N N . ILE A 1 267 ? -3.889 3.282 -13.406 1.00 87.44 267 ILE A N 1
ATOM 2224 C CA . ILE A 1 267 ? -3.701 1.859 -13.109 1.00 87.44 267 ILE A CA 1
ATOM 2225 C C . ILE A 1 267 ? -5.017 1.119 -13.300 1.00 87.44 267 ILE A C 1
ATOM 2227 O O . ILE A 1 267 ? -6.077 1.709 -13.111 1.00 87.44 267 ILE A O 1
ATOM 2231 N N . ASP A 1 268 ? -4.933 -0.181 -13.559 1.00 87.19 268 ASP A N 1
ATOM 2232 C CA . ASP A 1 268 ? -6.087 -1.074 -13.479 1.00 87.19 268 ASP A CA 1
ATOM 2233 C C . ASP A 1 268 ? -6.260 -1.597 -12.046 1.00 87.19 268 ASP A C 1
ATOM 2235 O O . ASP A 1 268 ? -5.285 -1.980 -11.379 1.00 87.19 268 ASP A O 1
ATOM 2239 N N . ILE A 1 269 ? -7.507 -1.640 -11.567 1.00 93.00 269 ILE A N 1
ATOM 2240 C CA . ILE A 1 269 ? -7.847 -2.154 -10.237 1.00 93.00 269 ILE A CA 1
ATOM 2241 C C . ILE A 1 269 ? -8.556 -3.505 -10.325 1.00 93.00 269 ILE A C 1
ATOM 2243 O O . ILE A 1 269 ? -9.545 -3.698 -11.037 1.00 93.00 269 ILE A O 1
ATOM 2247 N N . ILE A 1 270 ? -8.077 -4.445 -9.509 1.00 90.88 270 ILE A N 1
ATOM 2248 C CA . ILE A 1 270 ? -8.679 -5.768 -9.355 1.00 90.88 270 ILE A CA 1
ATOM 2249 C C . ILE A 1 270 ? -9.998 -5.616 -8.603 1.00 90.88 270 ILE A C 1
ATOM 2251 O O . ILE A 1 270 ? -10.021 -5.152 -7.464 1.00 90.88 270 ILE A O 1
ATOM 2255 N N . ARG A 1 271 ? -11.094 -6.051 -9.219 1.00 93.12 271 ARG A N 1
ATOM 2256 C CA . ARG A 1 271 ? -12.411 -6.112 -8.581 1.00 93.12 271 ARG A CA 1
ATOM 2257 C C . ARG A 1 271 ? -12.634 -7.511 -8.032 1.00 93.12 271 ARG A C 1
ATOM 2259 O O . ARG A 1 271 ? -12.557 -8.488 -8.774 1.00 93.12 271 ARG A O 1
ATOM 2266 N N . LEU A 1 272 ? -12.911 -7.610 -6.739 1.00 90.12 272 LEU A N 1
ATOM 2267 C CA . LEU A 1 272 ? -13.161 -8.880 -6.069 1.00 90.12 272 LEU A CA 1
ATOM 2268 C C . LEU A 1 272 ? -14.277 -8.706 -5.049 1.00 90.12 272 LEU A C 1
ATOM 2270 O O . LEU A 1 272 ? -14.250 -7.786 -4.243 1.00 90.12 272 LEU A O 1
ATOM 2274 N N . ASN A 1 273 ? -15.267 -9.598 -5.071 1.00 86.12 273 ASN A N 1
ATOM 2275 C CA . ASN A 1 273 ? -16.380 -9.593 -4.119 1.00 86.12 273 ASN A CA 1
ATOM 2276 C C . ASN A 1 273 ? -17.129 -8.247 -4.009 1.00 86.12 273 ASN A C 1
ATOM 2278 O O . ASN A 1 273 ? -17.801 -8.016 -3.008 1.00 86.12 273 ASN A O 1
ATOM 2282 N N . GLY A 1 274 ? -17.098 -7.401 -5.042 1.00 87.88 274 GLY A N 1
ATOM 2283 C CA . GLY A 1 274 ? -17.765 -6.093 -5.055 1.00 87.88 274 GLY A CA 1
ATOM 2284 C C . GLY A 1 274 ? -16.942 -4.938 -4.475 1.00 87.88 274 GLY A C 1
ATOM 2285 O O . GLY A 1 274 ? -17.473 -3.841 -4.378 1.00 87.88 274 GLY A O 1
ATOM 2286 N N . VAL A 1 275 ? -15.672 -5.169 -4.125 1.00 94.50 275 VAL A N 1
ATOM 2287 C CA . VAL A 1 275 ? -14.710 -4.124 -3.740 1.00 94.50 275 VAL A CA 1
ATOM 2288 C C . VAL A 1 275 ? -13.578 -4.026 -4.765 1.00 94.50 275 VAL A C 1
ATOM 2290 O O . VAL A 1 275 ? -13.308 -4.983 -5.498 1.00 94.50 275 VAL A O 1
ATOM 2293 N N . GLY A 1 276 ? -12.893 -2.884 -4.811 1.00 96.62 276 GLY A N 1
ATOM 2294 C CA . GLY A 1 276 ? -11.713 -2.676 -5.655 1.00 96.62 276 GLY A CA 1
ATOM 2295 C C . GLY A 1 276 ? -10.411 -2.721 -4.856 1.00 96.62 276 GLY A C 1
ATOM 2296 O O . GLY A 1 276 ? -10.223 -1.935 -3.933 1.00 96.62 276 GLY A O 1
ATOM 2297 N N . VAL A 1 277 ? -9.473 -3.594 -5.217 1.00 96.38 277 VAL A N 1
ATOM 2298 C CA . VAL A 1 277 ? -8.156 -3.708 -4.570 1.00 96.38 277 VAL A CA 1
ATOM 2299 C C . VAL A 1 277 ? -7.165 -2.742 -5.223 1.00 96.38 277 VAL A C 1
ATOM 2301 O O . VAL A 1 277 ? -6.499 -3.064 -6.207 1.00 96.38 277 VAL A O 1
ATOM 2304 N N . ALA A 1 278 ? -7.098 -1.528 -4.680 1.00 94.88 278 ALA A N 1
ATOM 2305 C CA . ALA A 1 278 ? -6.317 -0.424 -5.231 1.00 94.88 278 ALA A CA 1
ATOM 2306 C C . ALA A 1 278 ? -4.817 -0.501 -4.901 1.00 94.88 278 ALA A C 1
ATOM 2308 O O . ALA A 1 278 ? -3.990 -0.067 -5.703 1.00 94.88 278 ALA A O 1
ATOM 2309 N N . GLY A 1 279 ? -4.476 -1.024 -3.719 1.00 94.38 279 GLY A N 1
ATOM 2310 C CA . GLY A 1 279 ? -3.121 -0.954 -3.170 1.00 94.38 279 GLY A CA 1
ATOM 2311 C C . GLY A 1 279 ? -2.746 0.446 -2.664 1.00 94.38 279 GLY A C 1
ATOM 2312 O O . GLY A 1 279 ? -3.373 1.457 -2.997 1.00 94.38 279 GLY A O 1
ATOM 2313 N N . LEU A 1 280 ? -1.730 0.511 -1.805 1.00 95.75 280 LEU A N 1
ATOM 2314 C CA 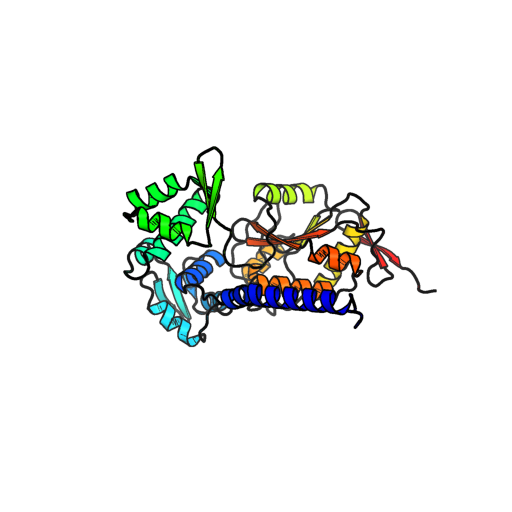. LEU A 1 280 ? -1.221 1.748 -1.194 1.00 95.75 280 LEU A CA 1
ATOM 2315 C C . LEU A 1 280 ? 0.095 2.226 -1.795 1.00 95.75 280 LEU A C 1
ATOM 2317 O O . LEU A 1 280 ? 0.496 3.372 -1.577 1.00 95.75 280 LEU A O 1
ATOM 2321 N N . GLU A 1 281 ? 0.750 1.390 -2.595 1.00 87.69 281 GLU A N 1
ATOM 2322 C CA . GLU A 1 281 ? 1.928 1.785 -3.355 1.00 87.69 281 GLU A CA 1
ATOM 2323 C C . GLU A 1 281 ? 1.646 3.002 -4.253 1.00 87.69 281 GLU A C 1
ATOM 2325 O O . GLU A 1 281 ? 2.523 3.845 -4.413 1.00 87.69 281 GLU A O 1
ATOM 2330 N N . ARG A 1 282 ? 0.406 3.176 -4.732 1.00 93.12 282 ARG A N 1
ATOM 2331 C CA . ARG A 1 282 ? -0.022 4.351 -5.511 1.00 93.12 282 ARG A CA 1
ATOM 2332 C C . ARG A 1 282 ? 0.061 5.669 -4.730 1.00 93.12 282 ARG A C 1
ATOM 2334 O O . ARG A 1 282 ? 0.488 6.692 -5.263 1.00 93.12 282 ARG A O 1
ATOM 2341 N N . GLU A 1 283 ? -0.297 5.664 -3.443 1.00 95.56 283 GLU A N 1
ATOM 2342 C CA . GLU A 1 283 ? -0.186 6.855 -2.593 1.00 95.56 283 GLU A CA 1
ATOM 2343 C C . GLU A 1 283 ? 1.272 7.117 -2.221 1.00 95.56 283 GLU A C 1
ATOM 2345 O O . GLU A 1 283 ? 1.705 8.271 -2.201 1.00 95.56 283 GLU A O 1
ATOM 2350 N N . ALA A 1 284 ? 2.047 6.053 -1.992 1.00 90.56 284 ALA A N 1
ATOM 2351 C CA . ALA A 1 284 ? 3.483 6.158 -1.769 1.00 90.56 284 ALA A CA 1
ATOM 2352 C C . ALA A 1 284 ? 4.182 6.803 -2.979 1.00 90.56 284 ALA A C 1
ATOM 2354 O O . ALA A 1 284 ? 4.874 7.808 -2.818 1.00 90.56 284 ALA A O 1
ATOM 2355 N N . VAL A 1 285 ? 3.927 6.306 -4.195 1.00 86.62 285 VAL A N 1
ATOM 2356 C CA . VAL A 1 285 ? 4.456 6.857 -5.455 1.00 86.62 285 VAL A CA 1
ATOM 2357 C C . VAL A 1 285 ? 4.086 8.332 -5.613 1.00 86.62 285 VAL A C 1
ATOM 2359 O O . VAL A 1 285 ? 4.961 9.165 -5.882 1.00 86.62 285 VAL A O 1
ATOM 2362 N N . HIS A 1 286 ? 2.816 8.676 -5.378 1.00 90.69 286 HIS A N 1
ATOM 2363 C CA . HIS A 1 286 ? 2.349 10.058 -5.452 1.00 90.69 286 HIS A CA 1
ATOM 2364 C C . HIS A 1 286 ? 3.158 10.979 -4.521 1.00 90.69 286 HIS A C 1
ATOM 2366 O O . HIS A 1 286 ? 3.729 11.975 -4.972 1.00 90.69 286 HIS A O 1
ATOM 2372 N N . LEU A 1 287 ? 3.306 10.588 -3.250 1.00 89.69 287 LEU A N 1
ATOM 2373 C CA . LEU A 1 287 ? 4.061 11.335 -2.237 1.00 89.69 287 LEU A CA 1
ATOM 2374 C C . LEU A 1 287 ? 5.586 11.303 -2.441 1.00 89.69 287 LEU A C 1
ATOM 2376 O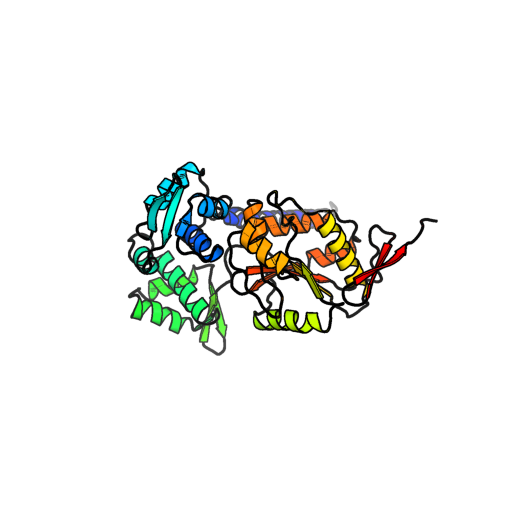 O . LEU A 1 287 ? 6.318 11.974 -1.713 1.00 89.69 287 LEU A O 1
ATOM 2380 N N . GLY A 1 288 ? 6.090 10.536 -3.411 1.00 83.69 288 GLY A N 1
ATOM 2381 C CA . GLY A 1 288 ? 7.526 10.334 -3.590 1.00 83.69 288 GLY A CA 1
ATOM 2382 C C . GLY A 1 288 ? 8.151 9.518 -2.456 1.00 83.69 288 GLY A C 1
ATOM 2383 O O . GLY A 1 288 ? 9.312 9.727 -2.097 1.00 83.69 288 GLY A O 1
ATOM 2384 N N . TYR A 1 289 ? 7.389 8.585 -1.895 1.00 85.06 289 TYR A N 1
ATOM 2385 C CA . TYR A 1 289 ? 7.812 7.644 -0.870 1.00 85.06 289 TYR A CA 1
ATOM 2386 C C . TYR A 1 289 ? 7.973 6.237 -1.445 1.00 85.06 289 TYR A C 1
ATOM 2388 O O . TYR A 1 289 ? 7.279 5.820 -2.367 1.00 85.06 289 TYR A O 1
ATOM 2396 N N . ASP A 1 290 ? 8.907 5.489 -0.866 1.00 79.25 290 ASP A N 1
ATOM 2397 C CA . ASP A 1 290 ? 8.866 4.034 -0.914 1.00 79.25 290 ASP A CA 1
ATOM 2398 C C . ASP A 1 290 ? 7.865 3.543 0.150 1.00 79.25 290 ASP A C 1
ATOM 2400 O O . ASP A 1 290 ? 7.399 4.317 0.994 1.00 79.25 290 ASP A O 1
ATOM 2404 N N . LEU A 1 291 ? 7.505 2.259 0.115 1.00 82.56 291 LEU A N 1
ATOM 2405 C CA . LEU A 1 291 ? 6.503 1.709 1.034 1.00 82.56 291 LEU A CA 1
ATOM 2406 C C . LEU A 1 291 ? 6.918 1.811 2.511 1.00 82.56 291 LEU A C 1
ATOM 2408 O O . LEU A 1 291 ? 6.055 1.980 3.367 1.00 82.56 291 LEU A O 1
ATOM 2412 N N . GLU A 1 292 ? 8.217 1.772 2.820 1.00 81.44 292 GLU A N 1
ATOM 2413 C CA . GLU A 1 292 ? 8.738 1.934 4.185 1.00 81.44 292 GLU A CA 1
ATOM 2414 C C . GLU A 1 292 ? 8.532 3.351 4.710 1.00 81.44 292 GLU A C 1
ATOM 2416 O O . GLU A 1 292 ? 7.974 3.548 5.793 1.00 81.44 292 GLU A O 1
ATOM 2421 N N . LYS A 1 293 ? 8.917 4.361 3.928 1.00 83.62 293 LYS A N 1
ATOM 2422 C CA . LYS A 1 293 ? 8.645 5.763 4.258 1.00 83.62 293 LYS A CA 1
ATOM 2423 C C . LYS A 1 293 ? 7.153 6.023 4.373 1.00 83.62 293 LYS A C 1
ATOM 2425 O O . LYS A 1 293 ? 6.740 6.732 5.287 1.00 83.62 293 LYS A O 1
ATOM 2430 N N . TYR A 1 294 ? 6.350 5.431 3.493 1.00 92.56 294 TYR A N 1
ATOM 2431 C CA . TYR A 1 294 ? 4.903 5.560 3.550 1.00 92.56 294 TYR A CA 1
ATOM 2432 C C . TYR A 1 294 ? 4.319 4.916 4.819 1.00 92.56 294 TYR A C 1
ATOM 2434 O O . TYR A 1 294 ? 3.550 5.566 5.526 1.00 92.56 294 TYR A O 1
ATOM 2442 N N . GLN A 1 295 ? 4.745 3.704 5.193 1.00 91.94 295 GLN A N 1
ATOM 2443 C CA . GLN A 1 295 ? 4.339 3.078 6.457 1.00 91.94 295 GLN A CA 1
ATOM 2444 C C . GLN A 1 295 ? 4.693 3.965 7.655 1.00 91.94 295 GLN A C 1
ATOM 2446 O O . GLN A 1 295 ? 3.840 4.237 8.499 1.00 91.94 295 GLN A O 1
ATOM 2451 N N . ASN A 1 296 ? 5.930 4.464 7.708 1.00 90.94 296 ASN A N 1
ATOM 2452 C CA . ASN A 1 296 ? 6.399 5.341 8.780 1.00 90.94 296 ASN A CA 1
ATOM 2453 C C . ASN A 1 296 ? 5.624 6.665 8.835 1.00 90.94 296 ASN A C 1
ATOM 2455 O O . ASN A 1 296 ? 5.312 7.156 9.922 1.00 90.94 296 ASN A O 1
ATOM 2459 N N . PHE A 1 297 ? 5.269 7.223 7.677 1.00 95.12 297 PHE A N 1
ATOM 2460 C CA . PHE A 1 297 ? 4.407 8.396 7.575 1.00 95.12 297 PHE A CA 1
ATOM 2461 C C . PHE A 1 297 ? 3.037 8.135 8.220 1.00 95.12 297 PHE A C 1
ATOM 2463 O O . PHE A 1 297 ? 2.609 8.919 9.069 1.00 95.12 297 PHE A O 1
ATOM 2470 N N . ILE A 1 298 ? 2.386 7.009 7.910 1.00 96.56 298 ILE A N 1
ATOM 2471 C CA . ILE A 1 298 ? 1.092 6.643 8.510 1.00 96.56 298 ILE A CA 1
ATOM 2472 C C . ILE A 1 298 ? 1.219 6.357 10.012 1.00 96.56 298 ILE A C 1
ATOM 2474 O O . ILE A 1 298 ? 0.426 6.867 10.804 1.00 96.56 298 ILE A O 1
ATOM 2478 N N . LEU A 1 299 ? 2.249 5.620 10.434 1.00 95.00 299 LEU A N 1
ATOM 2479 C CA . LEU A 1 299 ? 2.527 5.356 11.849 1.00 95.00 299 LEU A CA 1
ATOM 2480 C C . LEU A 1 299 ? 2.721 6.647 12.653 1.00 95.00 299 LEU A C 1
ATOM 2482 O O . LEU A 1 299 ? 2.220 6.766 13.772 1.00 95.00 299 LEU A O 1
ATOM 2486 N N . SER A 1 300 ? 3.403 7.639 12.075 1.00 96.19 300 SER A N 1
ATOM 2487 C CA . SER A 1 300 ? 3.554 8.965 12.677 1.00 96.19 300 SER A CA 1
ATOM 2488 C C . SER A 1 300 ? 2.210 9.689 12.813 1.00 96.19 300 SER A C 1
ATOM 2490 O O . SER A 1 300 ? 1.950 10.323 13.837 1.00 96.19 300 SER A O 1
ATOM 2492 N N . LYS A 1 301 ? 1.307 9.570 11.830 1.00 97.25 301 LYS A N 1
ATOM 2493 C CA . LYS A 1 301 ? -0.054 10.126 11.935 1.00 97.25 301 LYS A CA 1
ATOM 2494 C C . LYS A 1 301 ? -0.860 9.454 13.047 1.00 97.25 301 LYS A C 1
ATOM 2496 O O . LYS A 1 301 ? -1.514 10.157 13.814 1.00 97.25 301 LYS A O 1
ATOM 2501 N N . ILE A 1 302 ? -0.782 8.126 13.174 1.00 96.44 302 ILE A N 1
ATOM 2502 C CA . ILE A 1 302 ? -1.443 7.371 14.256 1.00 96.44 302 ILE A CA 1
ATOM 2503 C C . ILE A 1 302 ? -0.904 7.807 15.619 1.00 96.44 302 ILE A C 1
ATOM 2505 O O . ILE A 1 302 ? -1.686 8.037 16.543 1.00 96.44 302 ILE A O 1
ATOM 2509 N N . GLU A 1 303 ? 0.410 7.995 15.746 1.00 95.75 303 GLU A N 1
ATOM 2510 C CA . GLU A 1 303 ? 1.021 8.439 17.000 1.00 95.75 303 GLU A CA 1
ATOM 2511 C C . GLU A 1 303 ? 0.507 9.807 17.460 1.00 95.75 303 GLU A C 1
ATOM 2513 O O . GLU A 1 303 ? 0.248 10.017 18.646 1.00 95.75 303 GLU A O 1
ATOM 2518 N N . ASN A 1 304 ? 0.288 10.714 16.510 1.00 96.25 304 ASN A N 1
ATOM 2519 C CA . ASN A 1 304 ? -0.221 12.060 16.764 1.00 96.25 304 ASN A CA 1
ATOM 2520 C C . ASN A 1 304 ? -1.761 12.142 16.815 1.00 96.25 304 ASN A C 1
ATOM 2522 O O . ASN A 1 304 ? -2.314 13.234 16.919 1.00 96.25 304 ASN A O 1
ATOM 2526 N N . SER A 1 305 ? -2.471 11.012 16.733 1.00 97.25 305 SER A N 1
ATOM 2527 C CA . SER A 1 305 ? -3.936 10.972 16.836 1.00 97.25 305 SER A CA 1
ATOM 2528 C C . SER A 1 305 ? -4.430 11.180 18.274 1.00 97.25 305 SER A C 1
ATOM 2530 O O . SER A 1 305 ? -3.649 11.207 19.226 1.00 97.25 305 SER A O 1
ATOM 2532 N N . LYS A 1 306 ? -5.752 11.254 18.459 1.00 97.44 306 LYS A N 1
ATOM 2533 C CA . LYS A 1 306 ? -6.388 11.357 19.786 1.00 97.44 306 LYS A CA 1
ATOM 2534 C C . LYS A 1 306 ? -6.691 9.992 20.421 1.00 97.44 306 LYS A C 1
ATOM 2536 O O . LYS A 1 306 ? -7.468 9.913 21.370 1.00 97.44 306 LYS A O 1
ATOM 2541 N N . LEU A 1 307 ? -6.127 8.908 19.883 1.00 96.81 307 LEU A N 1
ATOM 2542 C CA . LEU A 1 307 ? -6.265 7.573 20.465 1.00 96.81 307 LEU A CA 1
ATOM 2543 C C . LEU A 1 307 ? -5.521 7.474 21.812 1.00 96.81 307 LEU A C 1
ATOM 2545 O O . LEU A 1 307 ? -4.475 8.110 21.980 1.00 96.81 307 LEU A O 1
ATOM 2549 N N . PRO A 1 308 ? -5.987 6.630 22.749 1.00 94.88 308 PRO A N 1
ATOM 2550 C CA . PRO A 1 308 ? -5.239 6.320 23.963 1.00 94.88 308 PRO A CA 1
ATOM 2551 C C . PRO A 1 308 ? -3.849 5.755 23.659 1.00 94.88 308 PRO A C 1
ATOM 2553 O O . PRO A 1 308 ? -3.678 4.979 22.716 1.00 94.88 308 PRO A O 1
ATOM 2556 N N . LEU A 1 309 ? -2.863 6.063 24.507 1.00 93.44 309 LEU A N 1
ATOM 2557 C CA . LEU A 1 309 ? -1.478 5.601 24.338 1.00 93.44 309 LEU A CA 1
ATOM 2558 C C . LEU A 1 309 ? -1.366 4.070 24.218 1.00 93.44 309 LEU A C 1
ATOM 2560 O O . LEU A 1 309 ? -0.636 3.570 23.365 1.00 93.44 309 LEU A O 1
ATOM 2564 N N . LYS A 1 310 ? -2.113 3.318 25.039 1.00 92.38 310 LYS A N 1
ATOM 2565 C CA . LYS A 1 310 ? -2.132 1.846 24.979 1.00 92.38 310 LYS A CA 1
ATOM 2566 C C . LYS A 1 310 ? -2.592 1.344 23.607 1.00 92.38 310 LYS A C 1
ATOM 2568 O O . LYS A 1 310 ? -1.939 0.479 23.029 1.00 92.38 310 LYS A O 1
ATOM 2573 N N . LEU A 1 311 ? -3.663 1.930 23.069 1.00 94.62 311 LEU A N 1
ATOM 2574 C CA . LEU A 1 311 ? -4.186 1.570 21.757 1.00 94.62 311 LEU A CA 1
ATOM 2575 C C . LEU A 1 311 ? -3.197 1.960 20.651 1.00 94.62 311 LEU A C 1
ATOM 2577 O O . LEU A 1 311 ? -2.892 1.128 19.809 1.00 94.62 311 LEU A O 1
ATOM 2581 N N . LYS A 1 312 ? -2.585 3.152 20.697 1.00 95.44 312 LYS A N 1
ATOM 2582 C CA . LYS A 1 312 ? -1.519 3.543 19.749 1.00 95.44 312 LYS A CA 1
ATOM 2583 C C . LYS A 1 312 ? -0.370 2.532 19.708 1.00 95.44 312 LYS A C 1
ATOM 2585 O O . LYS A 1 312 ? 0.044 2.117 18.627 1.00 95.44 312 LYS A O 1
ATOM 2590 N N . ASN A 1 313 ? 0.116 2.109 20.876 1.00 93.19 313 ASN A N 1
ATOM 2591 C CA . ASN A 1 313 ? 1.182 1.112 20.980 1.00 93.19 313 ASN A CA 1
ATOM 2592 C C . ASN A 1 313 ? 0.747 -0.247 20.420 1.00 93.19 313 ASN A C 1
ATOM 2594 O O . ASN A 1 313 ? 1.513 -0.873 19.694 1.00 93.19 313 ASN A O 1
ATOM 2598 N N . HIS A 1 314 ? -0.489 -0.672 20.703 1.00 92.94 314 HIS A N 1
ATOM 2599 C CA . HIS A 1 314 ? -1.053 -1.891 20.130 1.00 92.94 314 HIS A CA 1
ATOM 2600 C C . HIS A 1 314 ? -1.084 -1.838 18.597 1.00 92.94 314 HIS A C 1
ATOM 2602 O O . HIS A 1 314 ? -0.572 -2.749 17.953 1.00 92.94 314 HIS A O 1
ATOM 2608 N N . LEU A 1 315 ? -1.604 -0.757 18.009 1.00 94.06 315 LEU A N 1
ATOM 2609 C CA . LEU A 1 315 ? -1.694 -0.611 16.551 1.00 94.06 315 LEU A CA 1
ATOM 2610 C C . LEU A 1 315 ? -0.314 -0.636 15.895 1.00 94.06 315 LEU A C 1
ATOM 2612 O O . LEU A 1 315 ? -0.127 -1.328 14.903 1.00 94.06 315 LEU A O 1
ATOM 2616 N N . LYS A 1 316 ? 0.671 0.065 16.471 1.00 89.62 316 LYS A N 1
ATOM 2617 C CA . LYS A 1 316 ? 2.057 0.075 15.972 1.00 89.62 316 LYS A CA 1
ATOM 2618 C C . LYS A 1 316 ? 2.676 -1.322 15.892 1.00 89.62 316 LYS A C 1
ATOM 2620 O O . LYS A 1 316 ? 3.490 -1.566 15.008 1.00 89.62 316 LYS A O 1
ATOM 2625 N N . SER A 1 317 ? 2.312 -2.220 16.805 1.00 87.56 317 SER A N 1
ATOM 2626 C CA . SER A 1 317 ? 2.795 -3.605 16.809 1.00 87.56 317 SER A CA 1
ATOM 2627 C C . SER A 1 317 ? 1.994 -4.542 15.903 1.00 87.56 317 SER A C 1
ATOM 2629 O O . SER A 1 317 ? 2.494 -5.615 15.586 1.00 87.56 317 SER A O 1
ATOM 2631 N N . ASN A 1 318 ? 0.784 -4.155 15.491 1.00 91.00 318 ASN A N 1
ATOM 2632 C CA . ASN A 1 318 ? -0.161 -5.008 14.759 1.00 91.00 318 ASN A CA 1
ATOM 2633 C C . ASN A 1 318 ? -0.611 -4.376 13.431 1.00 91.00 318 ASN A C 1
ATOM 2635 O O . ASN A 1 318 ? -1.724 -4.604 12.955 1.00 91.00 318 ASN A O 1
ATOM 2639 N N . VAL A 1 319 ? 0.264 -3.563 12.839 1.00 92.62 319 VAL A N 1
ATOM 2640 C CA . VAL A 1 319 ? 0.098 -3.007 11.498 1.00 92.62 319 VAL A CA 1
ATOM 2641 C C . VAL A 1 319 ? 1.184 -3.522 10.576 1.00 92.62 319 VAL A C 1
ATOM 2643 O O . VAL A 1 319 ? 2.368 -3.564 10.917 1.00 92.62 319 VAL A O 1
ATOM 2646 N N . GLY A 1 320 ? 0.774 -3.852 9.365 1.00 89.25 320 GLY A N 1
ATOM 2647 C CA . GLY A 1 320 ? 1.668 -4.285 8.315 1.00 89.25 320 GLY A CA 1
ATOM 2648 C C . GLY A 1 320 ? 0.947 -4.384 6.987 1.00 89.25 320 GLY A C 1
ATOM 2649 O O . GLY A 1 320 ? -0.214 -3.996 6.876 1.00 89.25 320 GLY A O 1
ATOM 2650 N N . PHE A 1 321 ? 1.649 -4.870 5.975 1.00 89.62 321 PHE A N 1
ATOM 2651 C CA . PHE A 1 321 ? 1.095 -5.029 4.641 1.00 89.62 321 PHE A CA 1
ATOM 2652 C C . PHE A 1 321 ? 0.862 -6.492 4.312 1.00 89.62 321 PHE A C 1
ATOM 2654 O O . PHE A 1 321 ? 1.696 -7.346 4.604 1.00 89.62 321 PHE A O 1
ATOM 2661 N N . ILE A 1 322 ? -0.268 -6.735 3.667 1.00 88.00 322 ILE A N 1
ATOM 2662 C CA . ILE A 1 322 ? -0.573 -7.943 2.920 1.00 88.00 322 ILE A CA 1
ATOM 2663 C C . ILE A 1 322 ? -0.200 -7.654 1.472 1.00 88.00 322 ILE A C 1
ATOM 2665 O O . ILE A 1 322 ? -0.543 -6.594 0.935 1.00 88.00 322 ILE A O 1
ATOM 2669 N N . HIS A 1 323 ? 0.509 -8.586 0.856 1.00 82.00 323 HIS A N 1
ATOM 2670 C CA . HIS A 1 323 ? 0.792 -8.552 -0.564 1.00 82.00 323 HIS A CA 1
ATOM 2671 C C . HIS A 1 323 ? -0.222 -9.446 -1.283 1.00 82.00 323 HIS A C 1
ATOM 2673 O O . HIS A 1 323 ? -0.363 -10.622 -0.960 1.00 82.00 323 HIS A O 1
ATOM 2679 N N . TYR A 1 324 ? -0.977 -8.870 -2.214 1.00 83.62 324 TYR A N 1
ATOM 2680 C CA . TYR A 1 324 ? -2.033 -9.575 -2.939 1.00 83.62 324 TYR A CA 1
ATOM 2681 C C . TYR A 1 324 ? -2.007 -9.152 -4.400 1.00 83.62 324 TYR A C 1
ATOM 2683 O O . TYR A 1 324 ? -2.193 -7.968 -4.688 1.00 83.62 324 TYR A O 1
ATOM 2691 N N . LYS A 1 325 ? -1.763 -10.092 -5.323 1.00 80.38 325 LYS A N 1
ATOM 2692 C CA . LYS A 1 325 ? -1.738 -9.829 -6.775 1.00 80.38 325 LYS A CA 1
ATOM 2693 C C . LYS A 1 325 ? -0.967 -8.550 -7.154 1.00 80.38 325 LYS A C 1
ATOM 2695 O O . LYS A 1 325 ? -1.462 -7.704 -7.896 1.00 80.38 325 LYS A O 1
ATOM 2700 N N . ASN A 1 326 ? 0.254 -8.408 -6.629 1.00 74.75 326 ASN A N 1
ATOM 2701 C CA . ASN A 1 326 ? 1.158 -7.260 -6.822 1.00 74.75 326 ASN A CA 1
ATOM 2702 C C . ASN A 1 326 ? 0.714 -5.924 -6.195 1.00 74.75 326 ASN A C 1
ATOM 2704 O O . ASN A 1 326 ? 1.315 -4.887 -6.483 1.00 74.75 326 ASN A O 1
ATOM 2708 N N . LYS A 1 327 ? -0.303 -5.930 -5.331 1.00 83.50 327 LYS A N 1
ATOM 2709 C CA . LYS A 1 327 ? -0.775 -4.762 -4.577 1.00 83.50 327 LYS A CA 1
ATOM 2710 C C . LYS A 1 327 ? -0.390 -4.889 -3.108 1.00 83.50 327 LYS A C 1
ATOM 2712 O O . LYS A 1 327 ? -0.407 -5.987 -2.550 1.00 83.50 327 LYS A O 1
ATOM 2717 N N . TYR A 1 328 ? -0.073 -3.764 -2.471 1.00 90.12 328 TYR A N 1
ATOM 2718 C CA . TYR A 1 328 ? 0.234 -3.710 -1.042 1.00 90.12 328 TYR A CA 1
ATOM 2719 C C . TYR A 1 328 ? -0.935 -3.107 -0.274 1.00 90.12 328 TYR A C 1
ATOM 2721 O O . TYR A 1 328 ? -1.269 -1.933 -0.433 1.00 90.12 328 TYR A O 1
ATOM 2729 N N . ILE A 1 329 ? -1.534 -3.907 0.601 1.00 96.19 329 ILE A N 1
ATOM 2730 C CA . ILE A 1 329 ? -2.730 -3.555 1.367 1.00 96.19 329 ILE A CA 1
ATOM 2731 C C . ILE A 1 329 ? -2.323 -3.465 2.827 1.00 96.19 329 ILE A C 1
ATOM 2733 O O . ILE A 1 329 ? -1.827 -4.437 3.387 1.00 96.19 329 ILE A O 1
ATOM 2737 N N . MET A 1 330 ? -2.510 -2.313 3.463 1.00 96.94 330 MET A N 1
ATOM 2738 C CA . MET A 1 330 ? -2.192 -2.187 4.883 1.00 96.94 330 MET A CA 1
ATOM 2739 C C . MET A 1 330 ? -3.326 -2.798 5.698 1.00 96.94 330 MET A C 1
ATOM 2741 O O . MET A 1 330 ? -4.459 -2.328 5.625 1.00 96.94 330 MET A O 1
ATOM 2745 N N . MET A 1 331 ? -3.012 -3.811 6.497 1.00 96.69 331 MET A N 1
ATOM 2746 C CA . MET A 1 331 ? -3.918 -4.356 7.497 1.00 96.69 331 MET A CA 1
ATOM 2747 C C . MET A 1 331 ? -3.505 -3.853 8.879 1.00 96.69 331 MET A C 1
ATOM 2749 O O . MET A 1 331 ? -2.331 -3.901 9.254 1.00 96.69 331 MET A O 1
ATOM 2753 N N . ILE A 1 332 ? -4.491 -3.373 9.631 1.00 96.12 332 ILE A N 1
ATOM 2754 C CA . ILE A 1 332 ? -4.357 -2.984 11.031 1.00 96.12 332 ILE A CA 1
ATOM 2755 C C . ILE A 1 332 ? -5.286 -3.883 11.840 1.00 96.12 332 ILE A C 1
ATOM 2757 O O . ILE A 1 332 ? -6.509 -3.793 11.694 1.00 96.12 332 ILE A O 1
ATOM 2761 N N . GLU A 1 333 ? -4.718 -4.741 12.686 1.00 94.94 333 GLU A N 1
ATOM 2762 C CA . GLU A 1 333 ? -5.511 -5.501 13.651 1.00 94.94 333 GLU A CA 1
ATOM 2763 C C . GLU A 1 333 ? -5.756 -4.665 14.907 1.00 94.94 333 GLU A C 1
ATOM 2765 O O . GLU A 1 333 ? -4.862 -4.006 15.446 1.00 94.94 333 GLU A O 1
ATOM 2770 N N . VAL A 1 334 ? -7.002 -4.690 15.366 1.00 94.81 334 VAL A N 1
ATOM 2771 C CA . VAL A 1 334 ? -7.489 -3.879 16.472 1.00 94.81 334 VAL A CA 1
ATOM 2772 C C . VAL A 1 334 ? -8.146 -4.797 17.486 1.00 94.81 334 VAL A C 1
ATOM 2774 O O . VAL A 1 334 ? -9.224 -5.334 17.247 1.00 94.81 334 VAL A O 1
ATOM 2777 N N . ASN A 1 335 ? -7.503 -4.964 18.634 1.00 91.94 335 ASN A N 1
ATOM 2778 C CA . ASN A 1 335 ? -8.033 -5.755 19.735 1.00 91.94 335 ASN A CA 1
ATOM 2779 C C . ASN A 1 335 ? -8.391 -4.862 20.923 1.00 91.94 335 ASN A C 1
ATOM 2781 O O . ASN A 1 335 ? -7.792 -3.803 21.134 1.00 91.94 335 ASN A O 1
ATOM 2785 N N . CYS A 1 336 ? -9.327 -5.331 21.746 1.00 88.88 336 CYS A N 1
ATOM 2786 C CA . CYS A 1 336 ? -9.516 -4.773 23.079 1.00 88.88 336 CYS A CA 1
ATOM 2787 C C . CYS A 1 336 ? -8.259 -5.060 23.914 1.00 88.88 336 CYS A C 1
ATOM 2789 O O . CYS A 1 336 ? -7.919 -6.220 24.147 1.00 88.88 336 CYS A O 1
ATOM 2791 N N . THR A 1 337 ? -7.541 -4.016 24.334 1.00 80.00 337 THR A N 1
ATOM 2792 C CA . THR A 1 337 ? -6.294 -4.188 25.093 1.00 80.00 337 THR A CA 1
ATOM 2793 C C . THR A 1 337 ? -6.549 -4.400 26.582 1.00 80.00 337 THR A C 1
ATOM 2795 O O . THR A 1 337 ? -6.016 -5.337 27.162 1.00 80.00 337 THR A O 1
ATOM 2798 N N . ASP A 1 338 ? -7.311 -3.499 27.208 1.00 80.12 338 ASP A N 1
ATOM 2799 C CA . ASP A 1 338 ? -7.517 -3.447 28.661 1.00 80.12 338 ASP A CA 1
ATOM 2800 C C . ASP A 1 338 ? -8.657 -2.461 28.967 1.00 80.12 338 ASP A C 1
ATOM 2802 O O . ASP A 1 338 ? -8.424 -1.269 29.183 1.00 80.12 338 ASP A O 1
ATOM 2806 N N . GLY A 1 339 ? -9.896 -2.949 28.873 1.00 84.38 339 GLY A N 1
ATOM 2807 C CA . GLY A 1 339 ? -11.105 -2.141 29.044 1.00 84.38 339 GLY A CA 1
ATOM 2808 C C . GLY A 1 339 ? -11.444 -1.233 27.849 1.00 84.38 339 GLY A C 1
ATOM 2809 O O . GLY A 1 339 ? -10.842 -1.350 26.775 1.00 84.38 339 GLY A O 1
ATOM 2810 N N . PRO A 1 340 ? -12.444 -0.345 28.008 1.00 89.31 340 PRO A N 1
ATOM 2811 C CA . PRO A 1 340 ? -12.874 0.551 26.944 1.00 89.31 340 PRO A CA 1
ATOM 2812 C C . PRO A 1 340 ? -11.802 1.598 26.617 1.00 89.31 340 PRO A C 1
ATOM 2814 O O . PRO A 1 340 ? -11.227 2.244 27.491 1.00 89.31 340 PRO A O 1
ATOM 2817 N N . SER A 1 341 ? -11.574 1.802 25.327 1.00 93.31 341 SER A N 1
ATOM 2818 C CA . SER A 1 341 ? -10.766 2.877 24.767 1.00 93.31 341 SER A CA 1
ATOM 2819 C C . SER A 1 341 ? -11.620 4.125 24.544 1.00 93.31 341 SER A C 1
ATOM 2821 O O . SER A 1 341 ? -12.639 4.085 23.852 1.00 93.31 341 SER A O 1
ATOM 2823 N N . LEU A 1 342 ? -11.187 5.250 25.116 1.00 94.06 342 LEU A N 1
ATOM 2824 C CA . LEU A 1 342 ? -11.828 6.554 24.947 1.00 94.06 342 LEU A CA 1
ATOM 2825 C C . LEU A 1 342 ? -11.057 7.398 23.935 1.00 94.06 342 LEU A C 1
ATOM 2827 O O . LEU A 1 342 ? -9.860 7.640 24.081 1.00 94.06 342 LEU A O 1
ATOM 2831 N N . TYR A 1 343 ? -11.746 7.885 22.914 1.00 95.38 343 TYR A N 1
ATOM 2832 C CA . TYR A 1 343 ? -11.182 8.828 21.965 1.00 95.38 343 TYR A CA 1
ATOM 2833 C C . TYR A 1 343 ? -11.097 10.220 22.595 1.00 95.38 343 TYR A C 1
ATOM 2835 O O . TYR A 1 343 ? -12.057 10.680 23.216 1.00 95.38 343 TYR A O 1
ATOM 2843 N N . ASN A 1 344 ? -9.958 10.899 22.438 1.00 94.44 344 ASN A N 1
ATOM 2844 C CA . ASN A 1 344 ? -9.714 12.210 23.049 1.00 94.44 344 ASN A CA 1
ATOM 2845 C C . ASN A 1 344 ? -10.042 12.232 24.556 1.00 94.44 344 ASN A C 1
ATOM 2847 O O . ASN A 1 344 ? -10.633 13.190 25.054 1.00 94.44 344 ASN A O 1
ATOM 2851 N N . GLU A 1 345 ? -9.747 11.120 25.239 1.00 92.38 345 GLU A N 1
ATOM 2852 C CA . GLU A 1 345 ? -9.913 10.903 26.686 1.00 92.38 345 GLU A CA 1
ATOM 2853 C C . GLU A 1 345 ? -11.358 10.901 27.216 1.00 92.38 345 GLU A C 1
ATOM 2855 O O . GLU A 1 345 ? -11.587 10.483 28.345 1.00 92.38 345 GLU A O 1
ATOM 2860 N N . THR A 1 346 ? -12.346 11.314 26.419 1.00 93.06 346 THR A N 1
ATOM 2861 C CA . THR A 1 346 ? -13.716 11.582 26.896 1.00 93.06 346 THR A CA 1
ATOM 2862 C C . THR A 1 346 ? -14.803 10.891 26.083 1.00 93.06 346 THR A C 1
ATOM 2864 O O . THR A 1 346 ? -15.915 10.723 26.577 1.00 93.06 346 THR A O 1
ATOM 2867 N N . GLU A 1 347 ? -14.525 10.485 24.845 1.00 95.12 347 GLU A N 1
ATOM 2868 C CA . GLU A 1 347 ? -15.546 9.998 23.917 1.00 95.12 347 GLU A CA 1
ATOM 2869 C C . GLU A 1 347 ? -15.465 8.478 23.746 1.00 95.12 347 GLU A C 1
ATOM 2871 O O . GLU A 1 347 ? -14.487 7.942 23.225 1.00 95.12 347 GLU A O 1
ATOM 2876 N N . LEU A 1 348 ? -16.516 7.769 24.149 1.00 93.31 348 LEU A N 1
ATOM 2877 C CA . LEU A 1 348 ? -16.662 6.335 23.940 1.00 93.31 348 LEU A CA 1
ATOM 2878 C C . LEU A 1 348 ? -17.402 6.083 22.627 1.00 93.31 348 LEU A C 1
ATOM 2880 O O . LEU A 1 348 ? -18.591 6.383 22.515 1.00 93.31 348 LEU A O 1
ATOM 2884 N N . TYR A 1 349 ? -16.710 5.503 21.652 1.00 93.12 349 TYR A N 1
ATOM 2885 C CA . TYR A 1 349 ? -17.306 5.079 20.386 1.00 93.12 349 TYR A CA 1
ATOM 2886 C C . TYR A 1 349 ? -17.535 3.565 20.377 1.00 93.12 349 TYR A C 1
ATOM 2888 O O . TYR A 1 349 ? -16.716 2.822 20.912 1.00 93.12 349 TYR A O 1
ATOM 2896 N N . ILE A 1 350 ? -18.618 3.106 19.750 1.00 90.19 350 ILE A N 1
ATOM 2897 C CA . ILE A 1 350 ? -18.925 1.681 19.516 1.00 90.19 350 ILE A CA 1
ATOM 2898 C C . ILE A 1 350 ? -19.384 1.489 18.068 1.00 90.19 350 ILE A C 1
ATOM 2900 O O . ILE A 1 350 ? -19.844 2.457 17.453 1.00 90.19 350 ILE A O 1
ATOM 2904 N N . ARG A 1 351 ? -19.296 0.270 17.510 1.00 84.69 351 ARG A N 1
ATOM 2905 C CA . ARG A 1 351 ? -19.922 -0.009 16.205 1.00 84.69 351 ARG A CA 1
ATOM 2906 C C . ARG A 1 351 ? -21.282 -0.671 16.367 1.00 84.69 351 ARG A C 1
ATOM 2908 O O . ARG A 1 351 ? -21.464 -1.566 17.193 1.00 84.69 351 ARG A O 1
ATOM 2915 N N . LYS A 1 352 ? -22.221 -0.256 15.521 1.00 81.00 352 LYS A N 1
ATOM 2916 C CA . LYS A 1 352 ? -23.499 -0.935 15.281 1.00 81.00 352 LYS A CA 1
ATOM 2917 C C . LYS A 1 352 ? -23.555 -1.306 13.801 1.00 81.00 352 LYS A C 1
ATOM 2919 O O . LYS A 1 352 ? -23.849 -0.460 12.959 1.00 81.00 352 LYS A O 1
ATOM 2924 N N . GLY A 1 353 ? -23.208 -2.553 13.482 1.00 79.62 353 GLY A N 1
ATOM 2925 C CA . GLY A 1 353 ? -22.968 -2.963 12.093 1.00 79.62 353 GLY A CA 1
ATOM 2926 C C . GLY A 1 353 ? -21.780 -2.190 11.492 1.00 79.62 353 GLY A C 1
ATOM 2927 O O . GLY A 1 353 ? -20.723 -2.165 12.129 1.00 79.62 353 GLY A O 1
ATOM 2928 N N . PRO A 1 354 ? -21.932 -1.521 10.333 1.00 75.94 354 PRO A N 1
ATOM 2929 C CA . PRO A 1 354 ? -20.849 -0.783 9.687 1.00 75.94 354 PRO A CA 1
ATOM 2930 C C . PRO A 1 354 ? -20.628 0.607 10.313 1.00 75.94 354 PRO A C 1
ATOM 2932 O O . PRO A 1 354 ? -19.566 1.218 10.144 1.00 75.94 354 PRO A O 1
ATOM 2935 N N . ASN A 1 355 ? -21.621 1.106 11.058 1.00 83.56 355 ASN A N 1
ATOM 2936 C CA . ASN A 1 355 ? -21.674 2.472 11.565 1.00 83.56 355 ASN A CA 1
ATOM 2937 C C . ASN A 1 355 ? -20.923 2.630 12.886 1.00 83.56 355 ASN A C 1
ATOM 2939 O O . ASN A 1 355 ? -20.944 1.743 13.739 1.00 83.56 355 ASN A O 1
ATOM 2943 N N . VAL A 1 356 ? -20.301 3.797 13.059 1.00 86.06 356 VAL A N 1
ATOM 2944 C CA . VAL A 1 356 ? -19.622 4.210 14.292 1.00 86.06 356 VAL A CA 1
ATOM 2945 C C . VAL A 1 356 ? -20.493 5.227 15.018 1.00 86.06 356 VAL A C 1
ATOM 2947 O O . VAL A 1 356 ? -20.719 6.320 14.500 1.00 86.06 356 VAL A O 1
ATOM 2950 N N . ASP A 1 357 ? -20.908 4.893 16.237 1.00 87.38 357 ASP A N 1
ATOM 2951 C CA . ASP A 1 357 ? -21.738 5.751 17.079 1.00 87.38 357 ASP A CA 1
ATOM 2952 C C . ASP A 1 357 ? -20.936 6.270 18.273 1.00 87.38 357 ASP A C 1
ATOM 2954 O O . ASP A 1 357 ? -20.229 5.510 18.941 1.00 87.38 357 ASP A O 1
ATOM 2958 N N . LEU A 1 358 ? -21.085 7.560 18.584 1.00 87.31 358 LEU A N 1
ATOM 2959 C CA . LEU A 1 358 ? -20.691 8.094 19.886 1.00 87.31 358 LEU A CA 1
ATOM 2960 C C . LEU A 1 358 ? -21.703 7.594 20.923 1.00 87.31 358 LEU A C 1
ATOM 2962 O O . LEU A 1 358 ? -22.853 8.026 20.925 1.00 87.31 358 LEU A O 1
ATOM 2966 N N . TYR A 1 359 ? -21.278 6.679 21.787 1.00 84.56 359 TYR A N 1
ATOM 2967 C CA . TYR A 1 359 ? -22.132 6.076 22.807 1.00 84.56 359 TYR A CA 1
ATOM 2968 C C . TYR A 1 359 ? -22.218 6.934 24.068 1.00 84.56 359 TYR A C 1
ATOM 2970 O O . TYR A 1 359 ? -23.295 7.126 24.624 1.00 84.56 359 TYR A O 1
ATOM 2978 N N . LEU A 1 360 ? -21.077 7.455 24.522 1.00 86.56 360 LEU A N 1
ATOM 2979 C CA . LEU A 1 360 ? -20.993 8.261 25.734 1.00 86.56 360 LEU A CA 1
ATOM 2980 C C . LEU A 1 360 ? -19.922 9.334 25.572 1.00 86.56 360 LEU A C 1
ATOM 2982 O O . LEU A 1 360 ? -18.837 9.065 25.058 1.00 86.56 360 LEU A O 1
ATOM 2986 N N . LYS A 1 361 ? -20.214 10.541 26.053 1.00 83.81 361 LYS A N 1
ATOM 2987 C CA . LYS A 1 361 ? -19.224 11.599 26.232 1.00 83.81 361 LYS A CA 1
ATOM 2988 C C . LYS A 1 361 ? -19.114 11.911 27.715 1.00 83.81 361 LYS A C 1
ATOM 2990 O O . LYS A 1 361 ? -20.068 12.402 28.311 1.00 83.81 361 LYS A O 1
ATOM 2995 N N . LEU A 1 362 ? -17.966 11.599 28.300 1.00 79.94 362 LEU A N 1
ATOM 2996 C CA . LEU A 1 362 ? -17.663 11.951 29.678 1.00 79.94 362 LEU A CA 1
ATOM 2997 C C . LEU A 1 362 ? -17.463 13.466 29.750 1.00 79.94 362 LEU A C 1
ATOM 2999 O O . LEU A 1 362 ? -16.589 14.021 29.083 1.00 79.94 362 LEU A O 1
ATOM 3003 N N . THR A 1 363 ? -18.287 14.147 30.537 1.00 71.88 363 THR A N 1
ATOM 3004 C CA . THR A 1 363 ? -18.024 15.527 30.943 1.00 71.88 363 THR A CA 1
ATOM 3005 C C . THR A 1 363 ? -16.969 15.506 32.041 1.00 71.88 363 THR A C 1
ATOM 3007 O O . THR A 1 363 ? -17.112 14.754 33.005 1.00 71.88 363 THR A O 1
ATOM 3010 N N . GLN A 1 364 ? -15.910 16.303 31.892 1.00 55.03 364 GLN A N 1
ATOM 3011 C CA . GLN A 1 364 ? -14.983 16.552 32.996 1.00 55.03 364 GLN A CA 1
ATOM 3012 C C . GLN A 1 364 ? -15.786 17.160 34.156 1.00 55.03 364 GLN A C 1
ATOM 3014 O O . GLN A 1 364 ? -16.545 18.105 33.933 1.00 55.03 364 GLN A O 1
ATOM 3019 N N . VAL A 1 365 ? -15.679 16.546 35.337 1.00 44.72 365 VAL A N 1
ATOM 3020 C CA . VAL A 1 365 ? -16.242 17.057 36.597 1.00 44.72 365 VAL A CA 1
ATOM 3021 C C . VAL A 1 365 ? -15.334 18.143 37.142 1.00 44.72 365 VAL A C 1
ATOM 3023 O O . VAL A 1 365 ? -14.100 17.925 37.095 1.00 44.72 365 VAL A O 1
#

Foldseek 3Di:
DDDDDPVVVVVVVVVVVVVVVCVVCVVVVVCLLPQDDVVVLQVVLCVFLVHQKDWLVSSCLRCVLRDPDDSVCSVVVLVVQPQWDWDQDPNIIMIGGHPCSLVSVLPPPPPVLVNLLVQLQVVCVVVVFKDFLVVSLCCCCVVVVDDSVSSVVSLVPDPQKDWDDDPNTIMIGGPPDPQDVFDEDPADQVNVLVLLVVCVVQVQQEEEEQAQFDLDLVRHGDPVVVLVVLLSLLQQLQPDAPGKHKYKYQKAQAVVSQVSLCVNQVHHWDDGPHITRRACSSSCSNVSHGVHVVVVVVLVVLVPFQWDPQQNVQQVVAWGWYQHSNGTMIMTMHYNDDHRIAGNVFWGWHDDRNDIDGPGGHDDD